Protein AF-A0A952PPH9-F1 (afdb_monomer_lite)

Radius of gyration: 23.95 Å; chains: 1; bounding box: 47×48×82 Å

Sequence (296 aa):
MPNQGDGVQEKGKTIAAAFEKGVADPNHDMRPAIQALQDAARGNPQEYKQTLAVANQLLDNSANPNVKKFFGNMDLIEGTDSKGLRLQRRDGAQFVISDNGKATQVGTGASMDATRKDAQGNRIEKGTTADGLTKERITSADGSASVEKYTDKQGQHWEIEKHKQADGTLRPTKVTLPDGSTMKFEWNRESGTSGTLYPTRMTELNAGGRVVRDYQMQPLKSVEGRYDTSAWERKAGSEPADKEFRGTLNVDSNGNTNFTFRNPLLIEKINADGNTSKNGVDKNLKRIEEHHRRTR

Secondary structure (DSSP, 8-state):
---HHHHHHHHHHHHHHHHHHHHH-TT---HHHHHHHHHHHTS-HHHHHHHHHHHHHHHHT-SSHHHHHHHTTEEEE--SS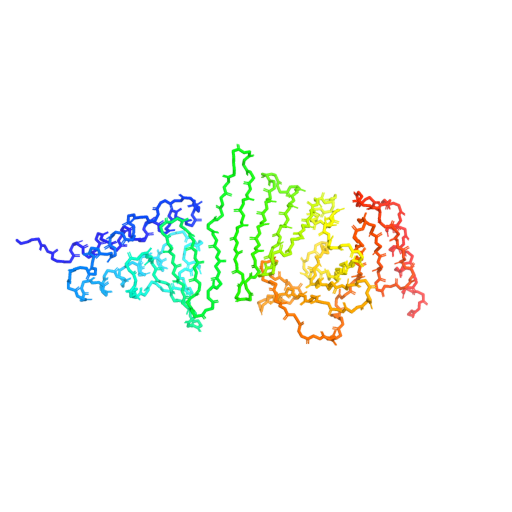TTEEEEEETTS-EEEEETTS-EEETTT--EEPPPEE-TT--EEEEEE-TT--EEEEEE-TTSSEEEEEEE-TT--EEEEEEEE-TTS-EEEEEEE--TT-EEEEEEEEPTTSSS-EEEEEEEEE-TTS-EEEEEEEEE-TTSTT-EEEEEEEE--S-PPPPTTEEEEEEEETT--EEEEESSTT-EE---TT----HHHHHHHHHHHHHHHHH--

pLDDT: mean 70.35, std 15.69, range [32.28, 91.75]

Structure (mmCIF, N/CA/C/O backbone):
data_AF-A0A952PPH9-F1
#
_entry.id   AF-A0A952PPH9-F1
#
loop_
_atom_site.group_PDB
_atom_site.id
_atom_site.type_symbol
_atom_site.label_atom_id
_atom_site.label_alt_id
_atom_site.label_comp_id
_atom_site.label_asym_id
_atom_site.label_entity_id
_atom_site.label_seq_id
_atom_site.pdbx_PDB_ins_code
_atom_site.Cartn_x
_atom_site.Cartn_y
_atom_site.Cartn_z
_atom_site.occupancy
_atom_site.B_iso_or_equiv
_atom_site.auth_seq_id
_atom_site.auth_comp_id
_atom_site.auth_asym_id
_atom_site.auth_atom_id
_atom_site.pdbx_PDB_model_num
ATOM 1 N N . MET A 1 1 ? -18.567 2.608 45.582 1.00 36.75 1 MET A N 1
ATOM 2 C CA . MET A 1 1 ? -18.774 1.892 44.305 1.00 36.75 1 MET A CA 1
ATOM 3 C C . MET A 1 1 ? -17.875 2.563 43.280 1.00 36.75 1 MET A C 1
ATOM 5 O O . MET A 1 1 ? -17.881 3.788 43.278 1.00 36.75 1 MET A O 1
ATOM 9 N N . PRO A 1 2 ? -17.060 1.845 42.493 1.00 40.81 2 PRO A N 1
ATOM 10 C CA . PRO A 1 2 ? -16.316 2.478 41.406 1.00 40.81 2 PRO A CA 1
ATOM 11 C C . PRO A 1 2 ? -17.329 3.047 40.405 1.00 40.81 2 PRO A C 1
ATOM 13 O O . PRO A 1 2 ? -18.259 2.339 40.014 1.00 40.81 2 PRO A O 1
ATOM 16 N N . ASN A 1 3 ? -17.200 4.324 40.046 1.00 52.56 3 ASN A N 1
ATOM 17 C CA . ASN A 1 3 ? -18.077 4.970 39.075 1.00 52.56 3 ASN A CA 1
ATOM 18 C C . ASN A 1 3 ? -17.893 4.291 37.712 1.00 52.56 3 ASN A C 1
ATOM 20 O O . ASN A 1 3 ? -16.813 4.350 37.131 1.00 52.56 3 ASN A O 1
ATOM 24 N N . GLN A 1 4 ? -18.951 3.677 37.176 1.00 51.88 4 GLN A N 1
ATOM 25 C CA . GLN A 1 4 ? -18.937 3.031 35.853 1.00 51.88 4 GLN A CA 1
ATOM 26 C C . GLN A 1 4 ? -18.481 3.978 34.720 1.00 51.88 4 GLN A C 1
ATOM 28 O O . GLN A 1 4 ? -17.965 3.518 33.706 1.00 51.88 4 GLN A O 1
ATOM 33 N N . GLY A 1 5 ? -18.598 5.300 34.908 1.00 61.25 5 GLY A N 1
ATOM 34 C CA . GLY A 1 5 ? -18.103 6.308 33.966 1.00 61.25 5 GLY A CA 1
ATOM 35 C C . GLY A 1 5 ? -16.575 6.421 33.873 1.00 61.25 5 GLY A C 1
ATOM 36 O O . GLY A 1 5 ? -16.068 6.730 32.795 1.00 61.25 5 GLY A O 1
ATOM 37 N N . ASP A 1 6 ? -15.835 6.122 34.946 1.00 72.56 6 ASP A N 1
ATOM 38 C CA . ASP A 1 6 ? -14.370 6.262 34.958 1.00 72.56 6 ASP A CA 1
ATOM 39 C C . ASP A 1 6 ? -13.711 5.161 34.111 1.00 72.56 6 ASP A C 1
ATOM 41 O O . ASP A 1 6 ? -12.834 5.437 33.293 1.00 72.56 6 ASP A O 1
ATOM 45 N N . GLY A 1 7 ? -14.218 3.925 34.203 1.00 81.44 7 GLY A N 1
ATOM 46 C CA . GLY A 1 7 ? -13.702 2.789 33.431 1.00 81.44 7 GLY A CA 1
ATOM 47 C C . GLY A 1 7 ? -13.930 2.912 31.919 1.00 81.44 7 GLY A C 1
ATOM 48 O O . GLY A 1 7 ? -13.076 2.510 31.131 1.00 81.44 7 GLY A O 1
ATOM 49 N N . VAL A 1 8 ? -15.052 3.503 31.495 1.00 85.88 8 VAL A N 1
ATOM 50 C CA . VAL A 1 8 ? -15.333 3.785 30.074 1.00 85.88 8 VAL A CA 1
ATOM 51 C C . VAL A 1 8 ? -14.375 4.847 29.530 1.00 85.88 8 VAL A C 1
ATOM 53 O O . VAL A 1 8 ? -13.820 4.683 28.440 1.00 85.88 8 VAL A O 1
ATOM 56 N N . GLN A 1 9 ? -14.145 5.925 30.288 1.00 87.62 9 GLN A N 1
ATOM 57 C CA . GLN A 1 9 ? -13.225 6.984 29.875 1.00 87.62 9 GLN A CA 1
ATOM 58 C C . GLN A 1 9 ? -11.776 6.502 29.798 1.00 87.62 9 GLN A C 1
ATOM 60 O O . GLN A 1 9 ? -11.075 6.856 28.849 1.00 87.62 9 GLN A O 1
ATOM 65 N N . GLU A 1 10 ? -11.317 5.703 30.763 1.00 89.81 10 GLU A N 1
ATOM 66 C CA . GLU A 1 10 ? -9.966 5.133 30.740 1.00 89.81 10 GLU A CA 1
ATOM 67 C C . GLU A 1 10 ? -9.759 4.222 29.529 1.00 89.81 10 GLU A C 1
ATOM 69 O O . GLU A 1 10 ? -8.811 4.435 28.770 1.00 89.81 10 GLU A O 1
ATOM 74 N N . LYS A 1 11 ? -10.681 3.282 29.272 1.00 87.75 11 LYS A N 1
ATOM 75 C CA . LYS A 1 11 ? -10.611 2.403 28.091 1.00 87.75 11 LYS A CA 1
ATOM 76 C C . LYS A 1 11 ? -10.620 3.213 26.788 1.00 87.75 11 LYS A C 1
ATOM 78 O O . LYS A 1 11 ? -9.801 2.955 25.907 1.00 87.75 11 LYS A O 1
ATOM 83 N N . GLY A 1 12 ? -11.480 4.232 26.688 1.00 87.25 12 GLY A N 1
ATOM 84 C CA . GLY A 1 12 ? -11.539 5.143 25.538 1.00 87.25 12 GLY A CA 1
ATOM 85 C C . GLY A 1 12 ? -10.217 5.882 25.291 1.00 87.25 12 GLY A C 1
ATOM 86 O O . GLY A 1 12 ? -9.731 5.926 24.159 1.00 87.25 12 GLY A O 1
ATOM 87 N N . LYS A 1 13 ? -9.584 6.394 26.356 1.00 90.62 13 LYS A N 1
ATOM 88 C CA . LYS A 1 13 ? -8.260 7.039 26.294 1.00 90.62 13 LYS A CA 1
ATOM 89 C C . LYS A 1 13 ? -7.163 6.068 25.867 1.00 90.62 13 LYS A C 1
ATOM 91 O O . LYS A 1 13 ? -6.326 6.444 25.051 1.00 90.62 13 LYS A O 1
ATOM 96 N N . THR A 1 14 ? -7.162 4.833 26.373 1.00 90.69 14 THR A N 1
ATOM 97 C CA . THR A 1 14 ? -6.183 3.804 25.982 1.00 90.69 14 THR A CA 1
ATOM 98 C C . THR A 1 14 ? -6.247 3.509 24.485 1.00 90.69 14 THR A C 1
ATOM 100 O O . THR A 1 14 ? -5.205 3.444 23.833 1.00 90.69 14 THR A O 1
ATOM 103 N N . ILE A 1 15 ? -7.455 3.378 23.930 1.00 87.50 15 ILE A N 1
ATOM 104 C CA . ILE A 1 15 ? -7.658 3.133 22.496 1.00 87.50 15 ILE A CA 1
ATOM 105 C C . ILE A 1 15 ? -7.156 4.325 21.677 1.00 87.50 15 ILE A C 1
ATOM 107 O O . ILE A 1 15 ? -6.348 4.143 20.766 1.00 87.50 15 ILE A O 1
ATOM 111 N N . ALA A 1 16 ? -7.585 5.544 22.023 1.00 87.38 16 ALA A N 1
ATOM 112 C CA . ALA A 1 16 ? -7.193 6.748 21.296 1.00 87.38 16 ALA A CA 1
ATOM 113 C C . ALA A 1 16 ? -5.669 6.964 21.320 1.00 87.38 16 ALA A C 1
ATOM 115 O O . ALA A 1 16 ? -5.054 7.172 20.276 1.00 87.38 16 ALA A O 1
ATOM 116 N N . ALA A 1 17 ? -5.039 6.816 22.489 1.00 86.75 17 ALA A N 1
ATOM 117 C CA . ALA A 1 17 ? -3.596 6.973 22.646 1.00 86.75 17 ALA A CA 1
ATOM 118 C C . ALA A 1 17 ? -2.791 5.942 21.835 1.00 86.75 17 ALA A C 1
ATOM 120 O O . ALA A 1 17 ? -1.724 6.270 21.313 1.00 86.75 17 ALA A O 1
ATOM 121 N N . ALA A 1 18 ? -3.282 4.704 21.713 1.00 86.00 18 ALA A N 1
ATOM 122 C CA . ALA A 1 18 ? -2.634 3.690 20.884 1.00 86.00 18 ALA A CA 1
ATOM 123 C C . ALA A 1 18 ? -2.669 4.074 19.399 1.00 86.00 18 ALA A C 1
ATOM 125 O O . ALA A 1 18 ? -1.656 3.957 18.718 1.00 86.00 18 ALA A O 1
ATOM 126 N N . PHE A 1 19 ? -3.790 4.603 18.904 1.00 81.38 19 PHE A N 1
ATOM 127 C CA . PHE A 1 19 ? -3.878 5.103 17.530 1.00 81.38 19 PHE A CA 1
ATOM 128 C C . PHE A 1 19 ? -3.020 6.343 17.289 1.00 81.38 19 PHE A C 1
ATOM 130 O O . PHE A 1 19 ? -2.364 6.431 16.254 1.00 81.38 19 PHE A O 1
ATOM 137 N N . GLU A 1 20 ? -2.968 7.281 18.237 1.00 84.19 20 GLU A N 1
ATOM 138 C CA . GLU A 1 20 ? -2.086 8.447 18.125 1.00 84.19 20 GLU A CA 1
ATOM 139 C C . GLU A 1 20 ? -0.617 8.041 17.995 1.00 84.19 20 GLU A C 1
ATOM 141 O O . GLU A 1 20 ? 0.112 8.589 17.162 1.00 84.19 20 GLU A O 1
ATOM 146 N N . LYS A 1 21 ? -0.201 7.038 18.773 1.00 83.38 21 LYS A N 1
ATOM 147 C CA . LYS A 1 21 ? 1.135 6.449 18.675 1.00 83.38 21 LYS A CA 1
ATOM 148 C C . LYS A 1 21 ? 1.309 5.632 17.401 1.00 83.38 21 LYS A C 1
ATOM 150 O O . LYS A 1 21 ? 2.344 5.772 16.770 1.00 83.38 21 LYS A O 1
ATOM 155 N N . GLY A 1 22 ? 0.308 4.861 16.981 1.00 75.19 22 GLY A N 1
ATOM 156 C CA . GLY A 1 22 ? 0.337 4.052 15.758 1.00 75.19 22 GLY A CA 1
ATOM 157 C C . GLY A 1 22 ? 0.456 4.875 14.474 1.00 75.19 22 GLY A C 1
ATOM 158 O O . GLY A 1 22 ? 1.129 4.467 13.532 1.00 75.19 22 GLY A O 1
ATOM 159 N N . VAL A 1 23 ? -0.138 6.072 14.439 1.00 70.69 23 VAL A N 1
ATOM 160 C CA . VAL A 1 23 ? 0.036 7.014 13.320 1.00 70.69 23 VAL A CA 1
ATOM 161 C C . VAL A 1 23 ? 1.461 7.580 13.275 1.00 70.69 23 VAL A C 1
ATOM 163 O O . VAL A 1 23 ? 1.971 7.861 12.191 1.00 70.69 23 VAL A O 1
ATOM 166 N N . ALA A 1 24 ? 2.109 7.760 14.429 1.00 67.25 24 ALA A N 1
ATOM 167 C CA . ALA A 1 24 ? 3.488 8.246 14.511 1.00 67.25 24 ALA A CA 1
ATOM 168 C C . ALA A 1 24 ? 4.531 7.130 14.295 1.00 67.25 24 ALA A C 1
ATOM 170 O O . ALA A 1 24 ? 5.564 7.362 13.667 1.00 67.25 24 ALA A O 1
ATOM 171 N N . ASP A 1 25 ? 4.250 5.931 14.797 1.00 68.56 25 ASP A N 1
ATOM 172 C CA . ASP A 1 25 ? 5.062 4.725 14.692 1.00 68.56 25 ASP A CA 1
ATOM 173 C C . ASP A 1 25 ? 4.177 3.546 14.261 1.00 68.56 25 ASP A C 1
ATOM 175 O O . ASP A 1 25 ? 3.474 2.963 15.089 1.00 68.56 25 ASP A O 1
ATOM 179 N N . PRO A 1 26 ? 4.231 3.143 12.982 1.00 63.16 26 PRO A N 1
ATOM 180 C CA . PRO A 1 26 ? 3.465 2.004 12.484 1.00 63.16 26 PRO A CA 1
ATOM 181 C C . PRO A 1 26 ? 3.790 0.665 13.169 1.00 63.16 26 PRO A C 1
ATOM 183 O O . PRO A 1 26 ? 3.025 -0.284 13.017 1.00 63.16 26 PRO A O 1
ATOM 186 N N . ASN A 1 27 ? 4.907 0.559 13.904 1.00 66.19 27 ASN A N 1
ATOM 187 C CA . ASN A 1 27 ? 5.242 -0.631 14.696 1.00 66.19 27 ASN A CA 1
ATOM 188 C C . ASN A 1 27 ? 4.686 -0.571 16.126 1.00 66.19 27 ASN A C 1
ATOM 190 O O . ASN A 1 27 ? 4.969 -1.471 16.921 1.00 66.19 27 ASN A O 1
ATOM 194 N N . HIS A 1 28 ? 3.933 0.477 16.477 1.00 78.44 28 HIS A N 1
ATOM 195 C CA . HIS A 1 28 ? 3.330 0.589 17.795 1.00 78.44 28 HIS A CA 1
ATOM 196 C C . HIS A 1 28 ? 2.403 -0.599 18.068 1.00 78.44 28 HIS A C 1
ATOM 198 O O . HIS A 1 28 ? 1.569 -0.973 17.245 1.00 78.44 28 HIS A O 1
ATOM 204 N N . ASP A 1 29 ? 2.552 -1.184 19.252 1.00 80.25 29 ASP A N 1
ATOM 205 C CA . ASP A 1 29 ? 1.769 -2.333 19.677 1.00 80.25 29 ASP A CA 1
ATOM 206 C C . ASP A 1 29 ? 0.302 -1.944 19.912 1.00 80.25 29 ASP A C 1
ATOM 208 O O . ASP A 1 29 ? -0.015 -1.210 20.848 1.00 80.25 29 ASP A O 1
ATOM 212 N N . MET A 1 30 ? -0.599 -2.474 19.081 1.00 81.56 30 MET A N 1
ATOM 213 C CA . MET A 1 30 ? -2.039 -2.219 19.177 1.00 81.56 30 MET A CA 1
ATOM 214 C C . MET A 1 30 ? -2.755 -3.166 20.153 1.00 81.56 30 MET A C 1
ATOM 216 O O . MET A 1 30 ? -3.944 -2.971 20.428 1.00 81.56 30 MET A O 1
ATOM 220 N N . ARG A 1 31 ? -2.066 -4.172 20.721 1.00 83.94 31 ARG A N 1
ATOM 221 C CA . ARG A 1 31 ? -2.663 -5.133 21.670 1.00 83.94 31 ARG A CA 1
ATOM 222 C C . ARG A 1 31 ? -3.363 -4.466 22.856 1.00 83.94 31 ARG A C 1
ATOM 224 O O . ARG A 1 31 ? -4.466 -4.909 23.167 1.00 83.94 31 ARG A O 1
ATOM 231 N N . PRO A 1 32 ? -2.827 -3.403 23.494 1.00 84.31 32 PRO A N 1
ATOM 232 C CA . PRO A 1 32 ? -3.522 -2.743 24.599 1.00 84.31 32 PRO A CA 1
ATOM 233 C C . PRO A 1 32 ? -4.875 -2.144 24.194 1.00 84.31 32 PRO A C 1
ATOM 235 O O . PRO A 1 32 ? -5.833 -2.238 24.956 1.00 84.31 32 PRO A O 1
ATOM 238 N N . ALA A 1 33 ? -4.986 -1.575 22.989 1.00 84.50 33 ALA A N 1
ATOM 239 C CA . ALA A 1 33 ? -6.249 -1.031 22.485 1.00 84.50 33 ALA A CA 1
ATOM 240 C C . ALA A 1 33 ? -7.262 -2.136 22.166 1.00 84.50 33 ALA A C 1
ATOM 242 O O . ALA A 1 33 ? -8.441 -2.013 22.501 1.00 84.50 33 ALA A O 1
ATOM 243 N N . ILE A 1 34 ? -6.796 -3.236 21.566 1.00 82.31 34 ILE A N 1
ATOM 244 C CA . ILE A 1 34 ? -7.625 -4.420 21.310 1.00 82.31 34 ILE A CA 1
ATOM 245 C C . ILE A 1 34 ? -8.118 -5.012 22.634 1.00 82.31 34 ILE A C 1
ATOM 247 O O . ILE A 1 34 ? -9.308 -5.288 22.766 1.00 82.31 34 ILE A O 1
ATOM 251 N N . GLN A 1 35 ? -7.242 -5.147 23.633 1.00 83.88 35 GLN A N 1
ATOM 252 C CA . GLN A 1 35 ? -7.601 -5.666 24.952 1.00 83.88 35 GLN A CA 1
ATOM 253 C C . GLN A 1 35 ? -8.610 -4.756 25.662 1.00 83.88 35 GLN A C 1
ATOM 255 O O . GLN A 1 35 ? -9.623 -5.250 26.145 1.00 83.88 35 GLN A O 1
ATOM 260 N N . ALA A 1 36 ? -8.404 -3.433 25.650 1.00 83.12 36 ALA A N 1
ATOM 261 C CA . ALA A 1 36 ? -9.347 -2.473 26.228 1.00 83.12 36 ALA A CA 1
ATOM 262 C C . ALA A 1 36 ? -10.749 -2.579 25.599 1.00 83.12 36 ALA A C 1
ATOM 264 O O . ALA A 1 36 ? -11.755 -2.515 26.310 1.00 83.12 36 ALA A O 1
ATOM 265 N N . LEU A 1 37 ? -10.829 -2.799 24.282 1.00 78.94 37 LEU A N 1
ATOM 266 C CA . LEU A 1 37 ? -12.103 -3.020 23.594 1.00 78.94 37 LEU A CA 1
ATOM 267 C C . LEU A 1 37 ? -12.722 -4.377 23.903 1.00 78.94 37 LEU A C 1
ATOM 269 O O . LEU A 1 37 ? -13.927 -4.443 24.134 1.00 78.94 37 LEU A O 1
ATOM 273 N N . GLN A 1 38 ? -11.929 -5.445 23.962 1.00 80.00 38 GLN A N 1
ATOM 274 C CA . GLN A 1 38 ? -12.415 -6.758 24.389 1.00 80.00 38 GLN A CA 1
ATOM 275 C C . GLN A 1 38 ? -12.949 -6.721 25.826 1.00 80.00 38 GLN A C 1
ATOM 277 O O . GLN A 1 38 ? -13.992 -7.304 26.110 1.00 80.00 38 GLN A O 1
ATOM 282 N N . ASP A 1 39 ? -12.273 -6.012 26.728 1.00 81.06 39 ASP A N 1
ATOM 283 C CA . ASP A 1 39 ? -12.689 -5.872 28.123 1.00 81.06 39 ASP A CA 1
ATOM 284 C C . ASP A 1 39 ? -13.929 -4.984 28.270 1.00 81.06 39 ASP A C 1
ATOM 286 O O . ASP A 1 39 ? -14.688 -5.138 29.224 1.00 81.06 39 ASP A O 1
ATOM 290 N N . ALA A 1 40 ? -14.170 -4.048 27.349 1.00 74.19 40 ALA A N 1
ATOM 291 C CA . ALA A 1 40 ? -15.452 -3.348 27.250 1.00 74.19 40 ALA A CA 1
ATOM 292 C C . ALA A 1 40 ? -16.557 -4.255 26.674 1.00 74.19 40 ALA A C 1
ATOM 294 O O . ALA A 1 40 ? -17.682 -4.229 27.164 1.00 74.19 40 ALA A O 1
ATOM 295 N N . ALA A 1 41 ? -16.236 -5.099 25.688 1.00 73.69 41 ALA A N 1
ATOM 296 C CA . ALA A 1 41 ? -17.184 -6.012 25.043 1.00 73.69 41 ALA A CA 1
ATOM 297 C C . ALA A 1 41 ? -17.625 -7.181 25.942 1.00 73.69 41 ALA A C 1
ATOM 299 O O . ALA A 1 41 ? -18.744 -7.668 25.810 1.00 73.69 41 ALA A O 1
ATOM 300 N N . ARG A 1 42 ? -16.760 -7.635 26.860 1.00 76.25 42 ARG A N 1
ATOM 301 C CA . ARG A 1 42 ? -17.088 -8.643 27.889 1.00 76.25 42 ARG A CA 1
ATOM 302 C C . ARG A 1 42 ? -17.998 -8.101 28.996 1.00 76.25 42 ARG A C 1
ATOM 304 O O . ARG A 1 42 ? -18.541 -8.891 29.764 1.00 76.25 42 ARG A O 1
ATOM 311 N N . GLY A 1 43 ? -18.103 -6.778 29.108 1.00 67.94 43 GLY A N 1
ATOM 312 C CA . GLY A 1 43 ? -18.983 -6.095 30.048 1.00 67.94 43 GLY A CA 1
ATOM 313 C C . GLY A 1 43 ? -20.403 -5.944 29.504 1.00 67.94 43 GLY A C 1
ATOM 314 O O . GLY A 1 43 ? -20.932 -6.801 28.798 1.00 67.94 43 GLY A O 1
ATOM 315 N N . ASN A 1 44 ? -21.041 -4.826 29.839 1.00 75.81 44 ASN A N 1
ATOM 316 C CA . ASN A 1 44 ? -22.350 -4.471 29.302 1.00 75.81 44 ASN A CA 1
ATOM 317 C C . ASN A 1 44 ? -22.201 -3.977 27.841 1.00 75.81 44 ASN A C 1
ATOM 319 O O . ASN A 1 44 ? -21.373 -3.097 27.598 1.00 75.81 44 ASN A O 1
ATOM 323 N N . PRO A 1 45 ? -23.023 -4.435 26.872 1.00 77.75 45 PRO A N 1
ATOM 324 C CA . PRO A 1 45 ? -23.042 -3.891 25.506 1.00 77.75 45 PRO A CA 1
ATOM 325 C C . PRO A 1 45 ? -23.129 -2.355 25.433 1.00 77.75 45 PRO A C 1
ATOM 327 O O . PRO A 1 45 ? -22.643 -1.735 24.487 1.00 77.75 45 PRO A O 1
ATOM 330 N N . GLN A 1 46 ? -23.724 -1.721 26.445 1.00 81.38 46 GLN A N 1
ATOM 331 C CA . GLN A 1 46 ? -23.790 -0.268 26.563 1.00 81.38 46 GLN A CA 1
ATOM 332 C C . GLN A 1 46 ? -22.436 0.373 26.917 1.00 81.38 46 GLN A C 1
ATOM 334 O O . GLN A 1 46 ? -22.116 1.428 26.372 1.00 81.38 46 GLN A O 1
ATOM 339 N N . GLU A 1 47 ? -21.609 -0.270 27.748 1.00 81.31 47 GLU A N 1
ATOM 340 C CA . GLU A 1 47 ? -20.239 0.188 28.041 1.00 81.31 47 GLU A CA 1
ATOM 341 C C . GLU A 1 47 ? -19.346 0.091 26.804 1.00 81.31 47 GLU A C 1
ATOM 343 O O . GLU A 1 47 ? -18.524 0.976 26.563 1.00 81.31 47 GLU A O 1
ATOM 348 N N . TYR A 1 48 ? -19.527 -0.950 25.989 1.00 82.31 48 TYR A N 1
ATOM 349 C CA . TYR A 1 48 ? -18.804 -1.108 24.729 1.00 82.31 48 TYR A CA 1
ATOM 350 C C . TYR A 1 48 ? -19.087 0.048 23.759 1.00 82.31 48 TYR A C 1
ATOM 352 O O . TYR A 1 48 ? -18.157 0.715 23.299 1.00 82.31 48 TYR A O 1
ATOM 360 N N . LYS A 1 49 ? -20.370 0.371 23.544 1.00 84.81 49 LYS A N 1
ATOM 361 C CA . LYS A 1 49 ? -20.800 1.521 22.728 1.00 84.81 49 LYS A CA 1
ATOM 362 C C . LYS A 1 49 ? -20.267 2.849 23.251 1.00 84.81 49 LYS A C 1
ATOM 364 O O . LYS A 1 49 ? -19.796 3.673 22.472 1.00 84.81 49 LYS A O 1
ATOM 369 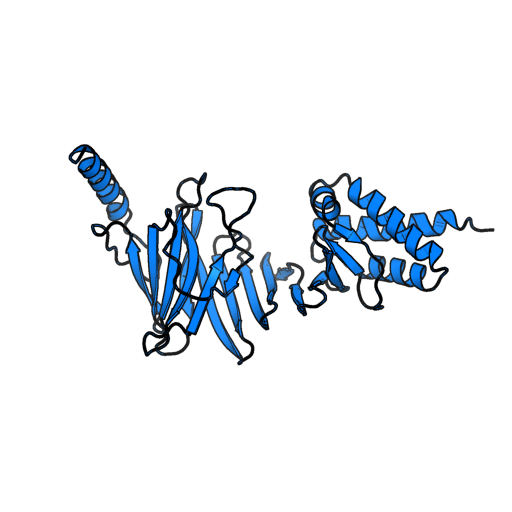N N . GLN A 1 50 ? -20.324 3.060 24.565 1.00 87.31 50 GLN A N 1
ATOM 370 C CA . GLN A 1 50 ? -19.825 4.292 25.175 1.00 87.31 50 GLN A CA 1
ATOM 371 C C . GLN A 1 50 ? -18.300 4.404 25.068 1.00 87.31 50 GLN A C 1
ATOM 373 O O . GLN A 1 50 ? -17.791 5.485 24.791 1.00 87.31 50 GLN A O 1
ATOM 378 N N . THR A 1 51 ? -17.571 3.296 25.219 1.00 88.19 51 THR A N 1
ATOM 379 C CA . THR A 1 51 ? -16.107 3.268 25.080 1.00 88.19 51 THR A CA 1
ATOM 380 C C . THR A 1 51 ? -15.688 3.637 23.655 1.00 88.19 51 THR A C 1
ATOM 382 O O . THR A 1 51 ? -14.784 4.453 23.478 1.00 88.19 51 THR A O 1
ATOM 385 N N . LEU A 1 52 ? -16.376 3.096 22.641 1.00 88.19 52 LEU A N 1
ATOM 386 C CA . LEU A 1 52 ? -16.165 3.458 21.234 1.00 88.19 52 LEU A CA 1
ATOM 387 C C . LEU A 1 52 ? -16.483 4.933 20.966 1.00 88.19 52 LEU A C 1
ATOM 389 O O . LEU A 1 52 ? -15.687 5.620 20.332 1.00 88.19 52 LEU A O 1
ATOM 393 N N . ALA A 1 53 ? -17.606 5.437 21.487 1.00 88.75 53 ALA A N 1
ATOM 394 C CA . ALA A 1 53 ? -17.986 6.839 21.329 1.00 88.75 53 ALA A CA 1
ATOM 395 C C . ALA A 1 53 ? -16.941 7.791 21.937 1.00 88.75 53 ALA A C 1
ATOM 397 O O . ALA A 1 53 ? -16.553 8.765 21.295 1.00 88.75 53 ALA A O 1
ATOM 398 N N . VAL A 1 54 ? -16.436 7.483 23.137 1.00 91.31 54 VAL A N 1
ATOM 399 C CA . VAL A 1 54 ? -15.364 8.261 23.775 1.00 91.31 54 VAL A CA 1
ATOM 400 C C . VAL A 1 54 ? -14.070 8.180 22.965 1.00 91.31 54 VAL A C 1
ATOM 402 O O . VAL A 1 54 ? -13.432 9.207 22.746 1.00 91.31 54 VAL A O 1
ATOM 405 N N . ALA A 1 55 ? -13.679 6.992 22.491 1.00 90.19 55 ALA A N 1
ATOM 406 C CA . ALA A 1 55 ? -12.476 6.831 21.676 1.00 90.19 55 ALA A CA 1
ATOM 407 C C . ALA A 1 55 ? -12.556 7.647 20.374 1.00 90.19 55 ALA A C 1
ATOM 409 O O . ALA A 1 55 ? -11.627 8.397 20.078 1.00 90.19 55 ALA A O 1
ATOM 410 N N . ASN A 1 56 ? -13.676 7.571 19.645 1.00 90.50 56 ASN A N 1
ATOM 411 C CA . ASN A 1 56 ? -13.896 8.364 18.430 1.00 90.50 56 ASN A CA 1
ATOM 412 C C . ASN A 1 56 ? -13.875 9.866 18.729 1.00 90.50 56 ASN A C 1
ATOM 414 O O . ASN A 1 56 ? -13.160 10.605 18.061 1.00 90.50 56 ASN A O 1
ATOM 418 N N . GLN A 1 57 ? -14.546 10.318 19.796 1.00 91.19 57 GLN A N 1
ATOM 419 C CA . GLN A 1 57 ? -14.525 11.729 20.188 1.00 91.19 57 GLN A CA 1
ATOM 420 C C . GLN A 1 57 ? -13.104 12.233 20.487 1.00 91.19 57 GLN A C 1
ATOM 422 O O . GLN A 1 57 ? -12.766 13.366 20.137 1.00 91.19 57 GLN A O 1
ATOM 427 N N . LEU A 1 58 ? -12.269 11.424 21.143 1.00 91.75 58 LEU A N 1
ATOM 428 C CA . LEU A 1 58 ? -10.875 11.777 21.420 1.00 91.75 58 LEU A CA 1
ATOM 429 C C . LEU A 1 58 ? -10.035 11.820 20.137 1.00 91.75 58 LEU A C 1
ATOM 431 O O . LEU A 1 58 ? -9.230 12.733 19.976 1.00 91.75 58 LEU A O 1
ATOM 435 N N . LEU A 1 59 ? -10.244 10.878 19.216 1.00 88.75 59 LEU A N 1
ATOM 436 C CA . LEU A 1 59 ? -9.521 10.808 17.944 1.00 88.75 59 LEU A CA 1
ATOM 437 C C . LEU A 1 59 ? -9.897 11.950 16.989 1.00 88.75 59 LEU A C 1
ATOM 439 O O . LEU A 1 59 ? -9.009 12.564 16.392 1.00 88.75 59 LEU A O 1
ATOM 443 N N . ASP A 1 60 ? -11.178 12.312 16.920 1.00 86.94 60 ASP A N 1
ATOM 444 C CA . ASP A 1 60 ? -11.678 13.465 16.158 1.00 86.94 60 ASP A CA 1
ATOM 445 C C . ASP A 1 60 ? -11.112 14.797 16.663 1.00 86.94 60 ASP A C 1
ATOM 447 O O . ASP A 1 60 ? -10.892 15.744 15.898 1.00 86.94 60 ASP A O 1
ATOM 451 N N . ASN A 1 61 ? -10.850 14.866 17.968 1.00 87.75 61 ASN A N 1
ATOM 452 C CA . ASN A 1 61 ? -10.290 16.035 18.635 1.00 87.75 61 ASN A CA 1
ATOM 453 C C . ASN A 1 61 ? -8.792 15.892 18.935 1.00 87.75 61 ASN A C 1
ATOM 455 O O . ASN A 1 61 ? -8.256 16.677 19.719 1.00 87.75 61 ASN A O 1
ATOM 459 N N . SER A 1 62 ? -8.106 14.935 18.300 1.00 86.00 62 SER A N 1
ATOM 460 C CA . SER A 1 62 ? -6.675 14.725 18.509 1.00 86.00 62 SER A CA 1
ATOM 461 C C . SER A 1 62 ? -5.880 15.984 18.158 1.00 86.00 62 SER A C 1
ATOM 463 O O . SER A 1 62 ? -6.126 16.652 17.147 1.00 86.00 62 SER A O 1
ATOM 465 N N . ALA A 1 63 ? -4.875 16.283 18.983 1.00 84.50 63 ALA A N 1
ATOM 466 C CA . ALA A 1 63 ? -3.909 17.340 18.704 1.00 84.50 63 ALA A CA 1
ATOM 467 C C . ALA A 1 63 ? -2.991 16.985 17.518 1.00 84.50 63 ALA A C 1
ATOM 469 O O . ALA A 1 63 ? -2.374 17.873 16.928 1.00 84.50 63 ALA A O 1
ATOM 470 N N . ASN A 1 64 ? -2.899 15.701 17.150 1.00 80.12 64 ASN A N 1
ATOM 471 C CA . ASN A 1 64 ? -2.118 15.257 16.005 1.00 80.12 64 ASN A CA 1
ATOM 472 C C . ASN A 1 64 ? -2.932 15.447 14.706 1.00 80.12 64 ASN A C 1
ATOM 474 O O . ASN A 1 64 ? -3.932 14.753 14.494 1.00 80.12 64 ASN A O 1
ATOM 478 N N . PRO A 1 65 ? -2.500 16.331 13.785 1.00 77.38 65 PRO A N 1
ATOM 479 C CA . PRO A 1 65 ? -3.253 16.627 12.568 1.00 77.38 65 PRO A CA 1
ATOM 480 C C . PRO A 1 65 ? -3.393 15.415 11.638 1.00 77.38 65 PRO A C 1
ATOM 482 O O . PRO A 1 65 ? -4.379 15.327 10.908 1.00 77.38 65 PRO A O 1
ATOM 485 N N . ASN A 1 66 ? -2.453 14.462 11.671 1.00 74.25 66 ASN A N 1
ATOM 486 C CA . ASN A 1 66 ? -2.537 13.241 10.867 1.00 74.25 66 ASN A CA 1
ATOM 487 C C . ASN A 1 66 ? -3.605 12.286 11.411 1.00 74.25 66 ASN A C 1
ATOM 489 O O . ASN A 1 66 ? -4.376 11.735 10.628 1.00 74.25 66 ASN A O 1
ATOM 493 N N . VAL A 1 67 ? -3.691 12.146 12.738 1.00 78.62 67 VAL A N 1
ATOM 494 C CA . VAL A 1 67 ? -4.726 11.344 13.415 1.00 78.62 67 VAL A CA 1
ATOM 495 C C . VAL A 1 67 ? -6.095 11.953 13.147 1.00 78.62 67 VAL A C 1
ATOM 497 O O . VAL A 1 67 ? -6.975 11.273 12.627 1.00 78.62 67 VAL A O 1
ATOM 500 N N . LYS A 1 68 ? -6.240 13.261 13.383 1.00 79.12 68 LYS A N 1
ATOM 501 C CA . LYS A 1 68 ? -7.485 13.993 13.132 1.00 79.12 68 LYS A CA 1
ATOM 502 C C . LYS A 1 68 ? -7.937 13.904 11.672 1.00 79.12 68 LYS A C 1
ATOM 504 O O . LYS A 1 68 ? -9.116 13.714 11.394 1.00 79.12 68 LYS A O 1
ATOM 509 N N . LYS A 1 69 ? -7.011 14.016 10.714 1.00 78.38 69 LYS A N 1
ATOM 510 C CA . LYS A 1 69 ? -7.318 13.870 9.281 1.00 78.38 69 LYS A CA 1
ATOM 511 C C . LYS A 1 69 ? -7.779 12.452 8.926 1.00 78.38 69 LYS A C 1
ATOM 513 O O . LYS A 1 69 ? -8.645 12.296 8.065 1.00 78.38 69 LYS A O 1
ATOM 518 N N . PHE A 1 70 ? -7.177 11.441 9.547 1.00 78.12 70 PHE A N 1
ATOM 519 C CA . PHE A 1 70 ? -7.495 10.036 9.314 1.00 78.12 70 PHE A CA 1
ATOM 520 C C . PHE A 1 70 ? -8.861 9.662 9.905 1.00 78.12 70 PHE A C 1
ATOM 522 O O . PHE A 1 70 ? -9.742 9.231 9.161 1.00 78.12 70 PHE A O 1
ATOM 529 N N . PHE A 1 71 ? -9.069 9.916 11.199 1.00 80.38 71 PHE A N 1
ATOM 530 C CA . PHE A 1 71 ? -10.322 9.612 11.901 1.00 80.38 71 PHE A CA 1
ATOM 531 C C . PHE A 1 71 ? -11.471 10.556 11.540 1.00 80.38 71 PHE A C 1
ATOM 533 O O . PHE A 1 71 ? -12.614 10.132 11.504 1.00 80.38 71 PHE A O 1
ATOM 540 N N . GLY A 1 72 ? -11.188 11.757 11.026 1.00 77.62 72 GLY A N 1
ATOM 541 C CA . GLY A 1 72 ? -12.231 12.597 10.435 1.00 77.62 72 GLY A CA 1
ATOM 542 C C . GLY A 1 72 ? -12.991 11.930 9.274 1.00 77.62 72 GLY A C 1
ATOM 543 O O . GLY A 1 72 ? -14.079 12.384 8.927 1.00 77.62 72 GLY A O 1
ATOM 544 N N . ASN A 1 73 ? -12.454 10.862 8.668 1.00 79.31 73 ASN A N 1
ATOM 545 C CA . ASN A 1 73 ? -13.124 10.075 7.628 1.00 79.31 73 ASN A CA 1
ATOM 546 C C . ASN A 1 73 ? -13.381 8.613 8.019 1.00 79.31 73 ASN A C 1
ATOM 548 O O . ASN A 1 73 ? -13.859 7.852 7.167 1.00 79.31 73 ASN A O 1
ATOM 552 N N . MET A 1 74 ? -13.056 8.215 9.250 1.00 82.81 74 MET A N 1
ATOM 553 C CA . MET A 1 74 ? -13.224 6.847 9.719 1.00 82.81 74 MET A CA 1
ATOM 554 C C . MET A 1 74 ? -13.600 6.777 11.192 1.00 82.81 74 MET A C 1
ATOM 556 O O . MET A 1 74 ? -12.927 7.367 12.025 1.00 82.81 74 MET A O 1
ATOM 560 N N . ASP A 1 75 ? -14.564 5.925 11.506 1.00 86.75 75 ASP A N 1
ATOM 561 C CA . ASP A 1 75 ? -15.015 5.679 12.869 1.00 86.75 75 ASP A CA 1
ATOM 562 C C . ASP A 1 75 ? -14.589 4.293 13.344 1.00 86.75 75 ASP A C 1
ATOM 564 O O . ASP A 1 75 ? -14.655 3.317 12.590 1.00 86.75 75 ASP A O 1
ATOM 568 N N . LEU A 1 76 ? -14.210 4.177 14.616 1.00 87.75 76 LEU A N 1
ATOM 569 C CA . LEU A 1 76 ? -14.197 2.888 15.302 1.00 87.75 76 LEU A CA 1
ATOM 570 C C . LEU A 1 76 ? -15.638 2.408 15.457 1.00 87.75 76 LEU A C 1
ATOM 572 O O . LEU A 1 76 ? -16.476 3.112 16.025 1.00 87.75 76 LEU A O 1
ATOM 576 N N . ILE A 1 77 ? -15.912 1.202 14.972 1.00 87.44 77 ILE A N 1
ATOM 577 C CA . ILE A 1 77 ? -17.225 0.562 15.059 1.00 87.44 77 ILE A CA 1
ATOM 578 C C . ILE A 1 77 ? -17.125 -0.767 15.800 1.00 87.44 77 ILE A C 1
ATOM 580 O O . ILE A 1 77 ? -16.040 -1.299 16.043 1.00 87.44 77 ILE A O 1
ATOM 584 N N . GLU A 1 78 ? -18.281 -1.320 16.146 1.00 82.75 78 GLU A N 1
ATOM 585 C CA . GLU A 1 78 ? -18.358 -2.614 16.808 1.00 82.75 78 GLU A CA 1
ATOM 586 C C . GLU A 1 78 ? -17.757 -3.734 15.943 1.00 82.75 78 GLU A C 1
ATOM 588 O O . GLU A 1 78 ? -18.083 -3.896 14.762 1.00 82.75 78 GLU A O 1
ATOM 593 N N . GLY A 1 79 ? -16.872 -4.522 16.554 1.00 72.69 79 GLY A N 1
ATOM 594 C CA . GLY A 1 79 ? -16.312 -5.738 15.973 1.00 72.69 79 GLY A CA 1
ATOM 595 C C . GLY A 1 79 ? -17.125 -6.969 16.354 1.00 72.69 79 GLY A C 1
ATOM 596 O O . GLY A 1 79 ? -17.515 -7.121 17.506 1.00 72.69 79 GLY A O 1
ATOM 597 N N . THR A 1 80 ? -17.349 -7.882 15.405 1.00 63.56 80 THR A N 1
ATOM 598 C CA . THR A 1 80 ? -17.922 -9.210 15.710 1.00 63.56 80 THR A CA 1
ATOM 599 C C . THR A 1 80 ? -16.841 -10.252 16.013 1.00 63.56 80 THR A C 1
ATOM 601 O O . THR A 1 80 ? -17.151 -11.359 16.442 1.00 63.56 80 THR A O 1
ATOM 604 N N . ASP A 1 81 ? -15.576 -9.931 15.744 1.00 60.19 81 ASP A N 1
ATOM 605 C CA . ASP A 1 81 ? -14.419 -10.804 15.864 1.00 60.19 81 ASP A CA 1
ATOM 606 C C . ASP A 1 81 ? -13.468 -10.318 16.962 1.00 60.19 81 ASP A C 1
ATOM 608 O O . ASP A 1 81 ? -13.010 -9.182 16.970 1.00 60.19 81 ASP A O 1
ATOM 612 N N . SER A 1 82 ? -13.121 -11.211 17.889 1.00 59.22 82 SER A N 1
ATOM 613 C CA . SER A 1 82 ? -12.273 -10.914 19.051 1.00 59.22 82 SER A CA 1
ATOM 614 C C . SER A 1 82 ? -10.803 -10.638 18.712 1.00 59.22 82 SER A C 1
ATOM 616 O O . SER A 1 82 ? -9.981 -10.579 19.616 1.00 59.22 82 SER A O 1
ATOM 618 N N . LYS A 1 83 ? -10.423 -10.501 17.439 1.00 65.38 83 LYS A N 1
ATOM 619 C CA . LYS A 1 83 ? -9.015 -10.494 17.003 1.00 65.38 83 LYS A CA 1
ATOM 620 C C . LYS A 1 83 ? -8.519 -9.155 16.455 1.00 65.38 83 LYS A C 1
ATOM 622 O O . LYS A 1 83 ? -7.333 -9.050 16.153 1.00 65.38 83 LYS A O 1
ATOM 627 N N . GLY A 1 84 ? -9.376 -8.143 16.341 1.00 76.31 84 GLY A N 1
ATOM 628 C CA . GLY A 1 84 ? -8.968 -6.854 15.791 1.00 76.31 84 GLY A CA 1
ATOM 629 C C . GLY A 1 84 ? -9.948 -5.717 16.047 1.00 76.31 84 GLY A C 1
ATOM 630 O O . GLY A 1 84 ? -11.080 -5.923 16.479 1.00 76.31 84 GLY A O 1
ATOM 631 N N . LEU A 1 85 ? -9.482 -4.499 15.781 1.00 83.50 85 LEU A N 1
ATOM 632 C CA . LEU A 1 85 ? -10.274 -3.272 15.830 1.00 83.50 85 LEU A CA 1
ATOM 633 C C . LEU A 1 85 ? -11.025 -3.110 14.513 1.00 83.50 85 LEU A C 1
ATOM 635 O O . LEU A 1 85 ? -10.404 -3.211 13.455 1.00 83.50 85 LEU A O 1
ATOM 639 N N . ARG A 1 86 ? -12.330 -2.824 14.555 1.00 88.50 86 ARG A N 1
ATOM 640 C CA . ARG A 1 86 ? -13.081 -2.494 13.342 1.00 88.50 86 ARG A CA 1
ATOM 641 C C . ARG A 1 86 ? -13.174 -0.999 13.121 1.00 88.50 86 ARG A C 1
ATOM 643 O O . ARG A 1 86 ? -13.510 -0.241 14.024 1.00 88.50 86 ARG A O 1
ATOM 650 N N . LEU A 1 87 ? -12.919 -0.610 11.884 1.00 88.19 87 LEU A N 1
ATOM 651 C CA . LEU A 1 87 ? -13.044 0.749 11.396 1.00 88.19 87 LEU A CA 1
ATOM 652 C C . LEU A 1 87 ? -14.052 0.782 10.262 1.00 88.19 87 LEU A C 1
ATOM 654 O O . LEU A 1 87 ? -14.042 -0.104 9.408 1.00 88.19 87 LEU A O 1
ATOM 658 N N . GLN A 1 88 ? -14.881 1.813 10.220 1.00 88.50 88 GLN A N 1
ATOM 659 C CA . GLN A 1 88 ? -15.746 2.107 9.092 1.00 88.50 88 GLN A CA 1
ATOM 660 C C . GLN A 1 88 ? -15.356 3.450 8.502 1.00 88.50 88 GLN A C 1
ATOM 662 O O . GLN A 1 88 ? -15.350 4.468 9.182 1.00 88.50 88 GLN A O 1
ATOM 667 N N . ARG A 1 89 ? -15.055 3.457 7.211 1.00 85.75 89 ARG A N 1
ATOM 668 C CA . ARG A 1 89 ? -14.875 4.682 6.442 1.00 85.75 89 ARG A CA 1
ATOM 669 C C . ARG A 1 89 ? -16.240 5.274 6.082 1.00 85.75 89 ARG A C 1
ATOM 671 O O . ARG A 1 89 ? -17.215 4.541 5.937 1.00 85.75 89 ARG A O 1
ATOM 678 N N . ARG A 1 90 ? -16.306 6.592 5.867 1.00 78.75 90 ARG A N 1
ATOM 679 C CA . ARG A 1 90 ? -17.545 7.318 5.499 1.00 78.75 90 ARG A CA 1
ATOM 680 C C . ARG A 1 90 ? -18.313 6.755 4.298 1.00 78.75 90 ARG A C 1
ATOM 682 O O . ARG A 1 90 ? -19.519 6.946 4.212 1.00 78.75 90 ARG A O 1
ATOM 689 N N . ASP A 1 91 ? -17.635 6.094 3.363 1.00 77.88 91 ASP A N 1
ATOM 690 C CA . ASP A 1 91 ? -18.265 5.451 2.200 1.00 77.88 91 ASP A CA 1
ATOM 691 C C . ASP A 1 91 ? -18.834 4.052 2.504 1.00 77.88 91 ASP A C 1
ATOM 693 O O . ASP A 1 91 ? -19.278 3.350 1.599 1.00 77.88 91 ASP A O 1
ATOM 697 N N . GLY A 1 92 ? -18.815 3.639 3.772 1.00 81.06 92 GLY A N 1
ATOM 698 C CA . GLY A 1 92 ? -19.329 2.363 4.252 1.00 81.06 92 GLY A CA 1
ATOM 699 C C . GLY A 1 92 ? -18.303 1.230 4.250 1.00 81.06 92 GLY A C 1
ATOM 700 O O . GLY A 1 92 ? -18.593 0.177 4.820 1.00 81.06 92 GLY A O 1
ATOM 701 N N . ALA A 1 93 ? -17.110 1.422 3.672 1.00 81.88 93 ALA A N 1
ATOM 702 C CA . ALA A 1 93 ? -16.071 0.395 3.663 1.00 81.88 93 ALA A CA 1
ATOM 703 C C . ALA A 1 93 ? -15.587 0.095 5.088 1.00 81.88 93 ALA A C 1
ATOM 705 O O . ALA A 1 93 ? -15.227 1.005 5.833 1.00 81.88 93 ALA A O 1
ATOM 706 N N . GLN A 1 94 ? -15.554 -1.186 5.456 1.00 89.19 94 GLN A N 1
ATOM 707 C CA . GLN A 1 94 ? -15.120 -1.625 6.781 1.00 89.19 94 GLN A CA 1
ATOM 708 C C . GLN A 1 94 ? -13.750 -2.290 6.724 1.00 89.19 94 GLN A C 1
ATOM 710 O O . GLN A 1 94 ? -13.445 -3.006 5.771 1.00 89.19 94 GLN A O 1
ATOM 715 N N . PHE A 1 95 ? -12.948 -2.091 7.763 1.00 86.81 95 PHE A N 1
ATOM 716 C CA . PHE A 1 95 ? -11.598 -2.625 7.892 1.00 86.81 95 PHE A CA 1
ATOM 717 C C . PHE A 1 95 ? -11.407 -3.245 9.273 1.00 86.81 95 PHE A C 1
ATOM 719 O O . PHE A 1 95 ? -11.873 -2.695 10.265 1.00 86.81 95 PHE A O 1
ATOM 726 N N . VAL A 1 96 ? -10.701 -4.369 9.337 1.00 87.38 96 VAL A N 1
ATOM 727 C CA . VAL A 1 96 ? -10.230 -4.997 10.574 1.00 87.38 96 VAL A CA 1
ATOM 728 C C . VAL A 1 96 ? -8.738 -4.716 10.705 1.00 87.38 96 VAL A C 1
ATOM 730 O O . VAL A 1 96 ? -7.975 -5.089 9.816 1.00 87.38 96 VAL A O 1
ATOM 733 N N . ILE A 1 97 ? -8.323 -4.077 11.796 1.00 84.38 97 ILE A N 1
ATOM 734 C CA . ILE A 1 97 ? -6.916 -3.904 12.167 1.00 84.38 97 ILE A CA 1
ATOM 735 C C . ILE A 1 97 ? -6.550 -4.966 13.198 1.00 84.38 97 ILE A C 1
ATOM 737 O O . ILE A 1 97 ? -7.084 -4.958 14.309 1.00 84.38 97 ILE A O 1
ATOM 741 N N . SER A 1 98 ? -5.637 -5.866 12.847 1.00 81.25 98 SER A N 1
ATOM 742 C CA . SER A 1 98 ? -5.075 -6.831 13.794 1.00 81.25 98 SER A CA 1
ATOM 743 C C . SER A 1 98 ? -4.002 -6.208 14.688 1.00 81.25 98 SER A C 1
ATOM 745 O O . SER A 1 98 ? -3.488 -5.117 14.442 1.00 81.25 98 SER A O 1
ATOM 747 N N . ASP A 1 99 ? -3.644 -6.938 15.738 1.00 76.75 99 ASP A N 1
ATOM 748 C CA . ASP A 1 99 ? -2.623 -6.582 16.728 1.00 76.75 99 ASP A CA 1
ATOM 749 C C . ASP A 1 99 ? -1.253 -6.214 16.141 1.00 76.75 99 ASP A C 1
ATOM 751 O O . ASP A 1 99 ? -0.568 -5.337 16.660 1.00 76.75 99 ASP A O 1
ATOM 755 N N . ASN A 1 100 ? -0.875 -6.845 15.033 1.00 71.75 100 ASN A N 1
ATOM 756 C CA . ASN A 1 100 ? 0.367 -6.593 14.305 1.00 71.75 100 ASN A CA 1
ATOM 757 C C . ASN A 1 100 ? 0.299 -5.411 13.312 1.00 71.75 100 ASN A C 1
ATOM 759 O O . ASN A 1 100 ? 1.205 -5.265 12.483 1.00 71.75 100 ASN A O 1
ATOM 763 N N . GLY A 1 101 ? -0.781 -4.623 13.350 1.00 71.25 101 GLY A N 1
ATOM 764 C CA . GLY A 1 101 ? -0.982 -3.434 12.522 1.00 71.25 101 GLY A CA 1
ATOM 765 C C . GLY A 1 101 ? -1.436 -3.709 11.084 1.00 71.25 101 GLY A C 1
ATOM 766 O O . GLY A 1 101 ? -1.473 -2.786 10.274 1.00 71.25 101 GLY A O 1
ATOM 767 N N . LYS A 1 102 ? -1.786 -4.954 10.733 1.00 82.25 102 LYS A N 1
ATOM 768 C CA . LYS A 1 102 ? -2.358 -5.274 9.419 1.00 82.25 102 LYS A CA 1
ATOM 769 C C . LYS A 1 102 ? -3.825 -4.849 9.346 1.00 82.25 102 LYS A C 1
ATOM 771 O O . LYS A 1 102 ? -4.643 -5.293 10.145 1.00 82.25 102 LYS A O 1
ATOM 776 N N . ALA A 1 103 ? -4.165 -4.044 8.345 1.00 83.88 103 ALA A N 1
ATOM 777 C CA . ALA A 1 103 ? -5.531 -3.657 8.019 1.00 83.88 103 ALA A CA 1
ATOM 778 C C . ALA A 1 103 ? -6.085 -4.558 6.906 1.00 83.88 103 ALA A C 1
ATOM 780 O O . ALA A 1 103 ? -5.453 -4.714 5.865 1.00 83.88 103 ALA A O 1
ATOM 781 N N . THR A 1 104 ? -7.268 -5.138 7.098 1.00 86.31 104 THR A N 1
ATOM 782 C CA . THR A 1 104 ? -7.950 -5.984 6.103 1.00 86.31 104 THR A CA 1
ATOM 783 C C . THR A 1 104 ? -9.364 -5.479 5.865 1.00 86.31 104 THR A C 1
ATOM 785 O O . THR A 1 104 ? -10.147 -5.372 6.803 1.00 86.31 104 THR A O 1
ATOM 788 N N . GLN A 1 105 ? -9.715 -5.175 4.620 1.00 86.69 105 GLN A N 1
ATOM 789 C CA . GLN A 1 105 ? -11.051 -4.733 4.248 1.00 86.69 105 GLN A CA 1
ATOM 790 C C . GLN A 1 105 ? -12.049 -5.902 4.297 1.00 86.69 105 GLN A C 1
ATOM 792 O O . GLN A 1 105 ? -11.841 -6.962 3.699 1.00 86.69 105 GLN A O 1
ATOM 797 N N . VAL A 1 106 ? -13.164 -5.694 4.994 1.00 84.62 106 VAL A N 1
ATOM 798 C CA . VAL A 1 106 ? -14.262 -6.658 5.113 1.00 84.62 106 VAL A CA 1
ATOM 799 C C . VAL A 1 106 ? -14.972 -6.800 3.763 1.00 84.62 106 VAL A C 1
ATOM 801 O O . VAL A 1 106 ? -15.223 -5.816 3.070 1.00 84.62 106 VAL A O 1
ATOM 804 N N . GLY A 1 107 ? -15.298 -8.035 3.379 1.00 82.56 107 GLY A N 1
ATOM 805 C CA . GLY A 1 107 ? -16.018 -8.354 2.140 1.00 82.56 107 GLY A CA 1
ATOM 806 C C . GLY A 1 107 ? -15.130 -8.526 0.904 1.00 82.56 107 GLY A C 1
ATOM 807 O O . GLY A 1 107 ? -15.451 -9.353 0.057 1.00 82.56 107 GLY A O 1
ATOM 808 N N . THR A 1 108 ? -13.996 -7.823 0.814 1.00 79.75 108 THR A N 1
ATOM 809 C CA . THR A 1 108 ? -13.050 -7.959 -0.315 1.00 79.75 108 THR A CA 1
ATOM 810 C C . THR A 1 108 ? -11.807 -8.773 0.034 1.00 79.75 108 THR A C 1
ATOM 812 O O . THR A 1 108 ? -11.177 -9.333 -0.860 1.00 79.75 108 THR A O 1
ATOM 815 N N . GLY A 1 109 ? -11.424 -8.831 1.315 1.00 79.81 109 GLY A N 1
ATOM 816 C CA . GLY A 1 109 ? -10.193 -9.488 1.761 1.00 79.81 109 GLY A CA 1
ATOM 817 C C . GLY A 1 109 ? -8.909 -8.754 1.354 1.00 79.81 109 GLY A C 1
ATOM 818 O O . GLY A 1 109 ? -7.818 -9.244 1.644 1.00 79.81 109 GLY A O 1
ATOM 819 N N . ALA A 1 110 ? -9.022 -7.582 0.713 1.00 80.00 110 ALA A N 1
ATOM 820 C CA . ALA A 1 110 ? -7.878 -6.729 0.422 1.00 80.00 110 ALA A CA 1
ATOM 821 C C . ALA A 1 110 ? -7.213 -6.317 1.741 1.00 80.00 110 ALA A C 1
ATOM 823 O O . ALA A 1 110 ? -7.901 -6.000 2.710 1.00 80.00 110 ALA A O 1
ATOM 824 N N . SER A 1 111 ? -5.887 -6.331 1.805 1.00 85.31 111 SER A N 1
ATOM 825 C CA . SER A 1 111 ? -5.161 -6.070 3.043 1.00 85.31 111 SER A CA 1
ATOM 826 C C . SER A 1 111 ? -3.881 -5.283 2.829 1.00 85.31 111 SER A C 1
ATOM 828 O O . SER A 1 111 ? -3.309 -5.277 1.741 1.00 85.31 111 SER A O 1
ATOM 830 N N . MET A 1 112 ? -3.431 -4.622 3.884 1.00 81.25 112 MET A N 1
ATOM 831 C CA . MET A 1 112 ? -2.170 -3.903 3.941 1.00 81.25 112 MET A CA 1
ATOM 832 C C . MET A 1 112 ? -1.551 -4.132 5.313 1.00 81.25 112 MET A C 1
ATOM 834 O O . MET A 1 112 ? -2.201 -3.924 6.336 1.00 81.25 112 MET A O 1
ATOM 838 N N . ASP A 1 113 ? -0.306 -4.581 5.332 1.00 81.31 113 ASP A N 1
ATOM 839 C CA . ASP A 1 113 ? 0.480 -4.702 6.549 1.00 81.31 113 ASP A CA 1
ATOM 840 C C . ASP A 1 113 ? 0.988 -3.312 6.960 1.00 81.31 113 ASP A C 1
ATOM 842 O O . ASP A 1 113 ? 1.249 -2.453 6.111 1.00 81.31 113 ASP A O 1
ATOM 846 N N . ALA A 1 114 ? 1.174 -3.093 8.263 1.00 70.56 114 ALA A N 1
ATOM 847 C CA . ALA A 1 114 ? 1.833 -1.886 8.750 1.00 70.56 114 ALA A CA 1
ATOM 848 C C . ALA A 1 114 ? 3.207 -1.709 8.085 1.00 70.56 114 ALA A C 1
ATOM 850 O O . ALA A 1 114 ? 3.959 -2.673 7.924 1.00 70.56 114 ALA A O 1
ATOM 851 N N . THR A 1 115 ? 3.545 -0.472 7.710 1.00 76.62 115 THR A N 1
ATOM 852 C CA . THR A 1 115 ? 4.857 -0.159 7.127 1.00 76.62 115 THR A CA 1
ATOM 853 C C . THR A 1 115 ? 5.957 -0.420 8.150 1.00 76.62 115 THR A C 1
ATOM 855 O O . THR A 1 115 ? 6.006 0.234 9.187 1.00 76.62 115 THR A O 1
ATOM 858 N N . ARG A 1 116 ? 6.877 -1.337 7.854 1.00 79.12 116 ARG A N 1
ATOM 859 C CA . ARG A 1 116 ? 7.983 -1.689 8.759 1.00 79.12 116 ARG A CA 1
ATOM 860 C C . ARG A 1 116 ? 9.285 -1.053 8.305 1.00 79.12 116 ARG A C 1
ATOM 862 O O . ARG A 1 116 ? 9.411 -0.661 7.148 1.00 79.12 116 ARG A O 1
ATOM 869 N N . LYS A 1 117 ? 10.261 -0.973 9.208 1.00 83.50 117 LYS A N 1
ATOM 870 C CA . LYS A 1 117 ? 11.656 -0.702 8.847 1.00 83.50 117 LYS A CA 1
ATOM 871 C C . LYS A 1 117 ? 12.496 -1.947 9.091 1.00 83.50 117 LYS A C 1
ATOM 873 O O . LYS A 1 117 ? 12.298 -2.613 10.105 1.00 83.50 117 LYS A O 1
ATOM 878 N N . ASP A 1 118 ? 13.394 -2.274 8.172 1.00 83.00 118 ASP A N 1
ATOM 879 C CA . ASP A 1 118 ? 14.396 -3.315 8.411 1.00 83.00 118 ASP A CA 1
ATOM 880 C C . ASP A 1 118 ? 15.582 -2.785 9.238 1.00 83.00 118 ASP A C 1
ATOM 882 O O . ASP A 1 118 ? 15.631 -1.613 9.619 1.00 83.00 118 ASP A O 1
ATOM 886 N N . ALA A 1 119 ? 16.557 -3.657 9.514 1.00 83.44 119 ALA A N 1
ATOM 887 C CA . ALA A 1 119 ? 17.763 -3.303 10.266 1.00 83.44 119 ALA A CA 1
ATOM 888 C C . ALA A 1 119 ? 18.632 -2.233 9.573 1.00 83.44 119 ALA A C 1
ATOM 890 O O . ALA A 1 119 ? 19.461 -1.605 10.226 1.00 83.44 119 ALA A O 1
ATOM 891 N N . GLN A 1 120 ? 18.446 -2.019 8.268 1.00 85.62 120 GLN A N 1
ATOM 892 C CA . GLN A 1 120 ? 19.147 -1.011 7.470 1.00 85.62 120 GLN A CA 1
ATOM 893 C C . GLN A 1 120 ? 18.352 0.305 7.378 1.00 85.62 120 GLN A C 1
ATOM 895 O O . GLN A 1 120 ? 18.822 1.275 6.788 1.00 85.62 120 GLN A O 1
ATOM 900 N N . GLY A 1 121 ? 17.157 0.363 7.975 1.00 84.88 121 GLY A N 1
ATOM 901 C CA . GLY A 1 121 ? 16.271 1.522 7.934 1.00 84.88 121 GLY A CA 1
ATOM 902 C C . GLY A 1 121 ? 15.418 1.616 6.667 1.00 84.88 121 GLY A C 1
ATOM 903 O O . GLY A 1 121 ? 14.706 2.612 6.503 1.00 84.88 121 GLY A O 1
ATOM 904 N N . ASN A 1 122 ? 15.445 0.607 5.793 1.00 86.00 122 ASN A N 1
ATOM 905 C CA . ASN A 1 122 ? 14.610 0.569 4.597 1.00 86.00 122 ASN A CA 1
ATOM 906 C C . ASN A 1 122 ? 13.153 0.356 4.993 1.00 86.00 122 ASN A C 1
ATOM 908 O O . ASN A 1 122 ? 12.847 -0.438 5.881 1.00 86.00 122 ASN A O 1
ATOM 912 N N . ARG A 1 123 ? 12.238 1.040 4.311 1.00 87.62 123 ARG A N 1
ATOM 913 C CA . ARG A 1 123 ? 10.797 0.900 4.526 1.00 87.62 123 ARG A CA 1
ATOM 914 C C . ARG A 1 123 ? 10.252 -0.289 3.747 1.00 87.62 123 ARG A C 1
ATOM 916 O O . ARG A 1 123 ? 10.449 -0.358 2.539 1.00 87.62 123 ARG A O 1
ATOM 923 N N . ILE A 1 124 ? 9.508 -1.158 4.420 1.00 84.50 124 ILE A N 1
ATOM 924 C CA . ILE A 1 124 ? 8.843 -2.329 3.849 1.00 84.50 124 ILE A CA 1
ATOM 925 C C . ILE A 1 124 ? 7.329 -2.127 3.944 1.00 84.50 124 ILE A C 1
ATOM 927 O O . ILE A 1 124 ? 6.773 -2.042 5.039 1.00 84.50 124 ILE A O 1
ATOM 931 N N . GLU A 1 125 ? 6.661 -2.078 2.797 1.00 85.56 125 GLU A N 1
ATOM 932 C CA . GLU A 1 125 ? 5.205 -1.999 2.656 1.00 85.56 125 GLU A CA 1
ATOM 933 C C . GLU A 1 125 ? 4.711 -3.301 2.021 1.00 85.56 125 GLU A C 1
ATOM 935 O O . GLU A 1 125 ? 5.161 -3.649 0.932 1.00 85.56 125 GLU A O 1
ATOM 940 N N . LYS A 1 126 ? 3.792 -4.026 2.667 1.00 86.00 126 LYS A N 1
ATOM 941 C CA . LYS A 1 126 ? 3.199 -5.251 2.107 1.00 86.00 126 LYS A CA 1
ATOM 942 C C . LYS A 1 126 ? 1.686 -5.141 2.052 1.00 86.00 126 LYS A C 1
ATOM 944 O O . LYS A 1 126 ? 1.079 -4.508 2.909 1.00 86.00 126 LYS A O 1
ATOM 949 N N . GLY A 1 127 ? 1.066 -5.764 1.062 1.00 84.62 127 GLY A N 1
ATOM 950 C CA . GLY A 1 127 ? -0.384 -5.814 0.949 1.00 84.62 127 GLY A CA 1
ATOM 951 C C . GLY A 1 127 ? -0.863 -6.852 -0.051 1.00 84.62 127 GLY A C 1
ATOM 952 O O . GLY A 1 127 ? -0.079 -7.426 -0.801 1.00 84.62 127 GLY A O 1
ATOM 953 N N . THR A 1 128 ? -2.169 -7.071 -0.058 1.00 83.19 128 THR A N 1
ATOM 954 C CA . THR A 1 128 ? -2.869 -7.955 -0.986 1.00 83.19 128 THR A CA 1
ATOM 955 C C . THR A 1 128 ? -4.084 -7.217 -1.520 1.00 83.19 128 THR A C 1
ATOM 957 O O . THR A 1 128 ? -4.875 -6.688 -0.744 1.00 83.19 128 THR A O 1
ATOM 960 N N . THR A 1 129 ? -4.260 -7.163 -2.831 1.00 77.00 129 THR A N 1
ATOM 961 C CA . THR A 1 129 ? -5.450 -6.568 -3.455 1.00 77.00 129 THR A CA 1
ATOM 962 C C . THR A 1 129 ? -6.660 -7.510 -3.356 1.00 77.00 129 THR A C 1
ATOM 964 O O . THR A 1 129 ? -6.528 -8.689 -3.025 1.00 77.00 129 THR A O 1
ATOM 967 N N . ALA A 1 130 ? -7.857 -7.023 -3.696 1.00 74.75 130 ALA A N 1
ATOM 968 C CA . ALA A 1 130 ? -9.081 -7.836 -3.697 1.00 74.75 130 ALA A CA 1
ATOM 969 C C . ALA A 1 130 ? -9.037 -9.020 -4.688 1.00 74.75 130 ALA A C 1
ATOM 971 O O . ALA A 1 130 ? -9.579 -10.094 -4.425 1.00 74.75 130 ALA A O 1
ATOM 972 N N . ASP A 1 131 ? -8.355 -8.867 -5.825 1.00 72.31 131 ASP A N 1
ATOM 973 C CA . ASP A 1 131 ? -8.126 -9.955 -6.777 1.00 72.31 131 ASP A CA 1
ATOM 974 C C . ASP A 1 131 ? -6.995 -10.907 -6.346 1.00 72.31 131 ASP A C 1
ATOM 976 O O . ASP A 1 131 ? -6.805 -11.943 -6.986 1.00 72.31 131 ASP A O 1
ATOM 980 N N . GLY A 1 132 ? -6.354 -10.655 -5.199 1.00 75.94 132 GLY A N 1
ATOM 981 C CA . GLY A 1 132 ? -5.362 -11.514 -4.550 1.00 75.94 132 GLY A CA 1
ATOM 982 C C . GLY A 1 132 ? -3.944 -11.384 -5.085 1.00 75.94 132 GLY A C 1
ATOM 983 O O . GLY A 1 132 ? -3.151 -12.305 -4.904 1.00 75.94 132 GLY A O 1
ATOM 984 N N . LEU A 1 133 ? -3.627 -10.264 -5.729 1.00 79.31 133 LEU A N 1
ATOM 985 C CA . LEU A 1 133 ? -2.255 -9.888 -6.028 1.00 79.31 133 LEU A CA 1
ATOM 986 C C . LEU A 1 133 ? -1.579 -9.452 -4.729 1.00 79.31 133 LEU A C 1
ATOM 988 O O . LEU A 1 133 ? -2.003 -8.473 -4.112 1.00 79.31 133 LEU A O 1
ATOM 992 N N . THR A 1 134 ? -0.535 -10.161 -4.310 1.00 85.69 134 THR A N 1
ATOM 993 C CA . THR A 1 134 ? 0.325 -9.693 -3.224 1.00 85.69 134 THR A CA 1
ATOM 994 C C . THR A 1 134 ? 1.338 -8.704 -3.778 1.00 85.69 134 THR A C 1
ATOM 996 O O . THR A 1 134 ? 1.866 -8.871 -4.877 1.00 85.69 134 THR A O 1
ATOM 999 N N . LYS A 1 135 ? 1.584 -7.642 -3.020 1.00 84.00 135 LYS A N 1
ATOM 1000 C CA . LYS A 1 135 ? 2.551 -6.596 -3.320 1.00 84.00 135 LYS A CA 1
ATOM 1001 C C . LYS A 1 135 ? 3.461 -6.417 -2.117 1.00 84.00 135 LYS A C 1
ATOM 1003 O O . LYS A 1 135 ? 2.985 -6.305 -0.991 1.00 84.00 135 LYS A O 1
ATOM 1008 N N . GLU A 1 136 ? 4.754 -6.314 -2.369 1.00 86.00 136 GLU A N 1
ATOM 1009 C CA . GLU A 1 136 ? 5.760 -5.925 -1.389 1.00 86.00 136 GLU A CA 1
ATOM 1010 C C . GLU A 1 136 ? 6.644 -4.835 -1.991 1.00 86.00 136 GLU A C 1
ATOM 1012 O O . GLU A 1 136 ? 7.241 -5.025 -3.043 1.00 86.00 136 GLU A O 1
ATOM 1017 N N . ARG A 1 137 ? 6.732 -3.677 -1.344 1.00 86.44 137 ARG A N 1
ATOM 1018 C CA . ARG A 1 137 ? 7.633 -2.592 -1.726 1.00 86.44 137 ARG A CA 1
ATOM 1019 C C . ARG A 1 137 ? 8.685 -2.416 -0.644 1.00 86.44 137 ARG A C 1
ATOM 1021 O O . ARG A 1 137 ? 8.344 -2.187 0.512 1.00 86.44 137 ARG A O 1
ATOM 1028 N N . ILE A 1 138 ? 9.949 -2.444 -1.042 1.00 88.62 138 ILE A N 1
ATOM 1029 C CA . ILE A 1 138 ? 11.094 -2.112 -0.196 1.00 88.62 138 ILE A CA 1
ATOM 1030 C C . ILE A 1 138 ? 11.669 -0.800 -0.718 1.00 88.62 138 ILE A C 1
ATOM 1032 O O . ILE A 1 138 ? 12.043 -0.724 -1.882 1.00 88.62 138 ILE A O 1
ATOM 1036 N N . THR A 1 139 ? 11.703 0.242 0.107 1.00 83.44 139 THR A N 1
ATOM 1037 C CA . THR A 1 139 ? 12.239 1.567 -0.247 1.00 83.44 139 THR A CA 1
ATOM 1038 C C . THR A 1 139 ? 13.451 1.861 0.617 1.00 83.44 139 THR A C 1
ATOM 1040 O O . THR A 1 139 ? 13.371 1.712 1.837 1.00 83.44 139 THR A O 1
ATOM 1043 N N . SER A 1 140 ? 14.555 2.284 0.004 1.00 86.75 140 SER A N 1
ATOM 1044 C CA . S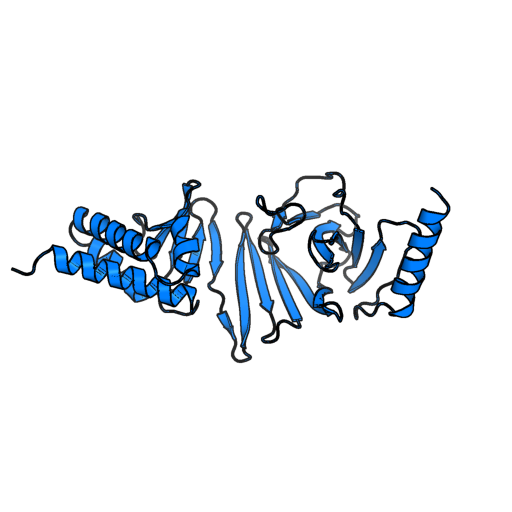ER A 1 140 ? 15.787 2.594 0.725 1.00 86.75 140 SER A CA 1
ATOM 1045 C C . SER A 1 140 ? 15.569 3.703 1.759 1.00 86.75 140 SER A C 1
ATOM 1047 O O . SER A 1 140 ? 14.689 4.556 1.604 1.00 86.75 140 SER A O 1
ATOM 1049 N N . ALA A 1 141 ? 16.365 3.701 2.830 1.00 82.88 141 ALA A N 1
ATOM 1050 C CA . ALA A 1 141 ? 16.241 4.675 3.919 1.00 82.88 141 ALA A CA 1
ATOM 1051 C C . ALA A 1 141 ? 16.322 6.145 3.448 1.00 82.88 141 ALA A C 1
ATOM 1053 O O . ALA A 1 141 ? 15.652 7.018 4.001 1.00 82.88 141 ALA A O 1
ATOM 1054 N N . ASP A 1 142 ? 17.110 6.410 2.406 1.00 80.56 142 ASP A N 1
ATOM 1055 C CA . ASP A 1 142 ? 17.299 7.719 1.769 1.00 80.56 142 ASP A CA 1
ATOM 1056 C C . ASP A 1 142 ? 16.295 8.008 0.629 1.00 80.56 142 ASP A C 1
ATOM 1058 O O . ASP A 1 142 ? 16.314 9.088 0.031 1.00 80.56 142 ASP A O 1
ATOM 1062 N N . GLY A 1 143 ? 15.418 7.051 0.306 1.00 73.81 143 GLY A N 1
ATOM 1063 C CA . GLY A 1 143 ? 14.445 7.136 -0.784 1.00 73.81 143 GLY A CA 1
ATOM 1064 C C . GLY A 1 143 ? 15.058 7.187 -2.187 1.00 73.81 143 GLY A C 1
ATOM 1065 O O . GLY A 1 143 ? 14.376 7.603 -3.128 1.00 73.81 143 GLY A O 1
ATOM 1066 N N . SER A 1 144 ? 16.335 6.825 -2.344 1.00 78.25 144 SER A N 1
ATOM 1067 C CA . SER A 1 144 ? 17.023 6.808 -3.639 1.00 78.25 144 SER A CA 1
ATOM 1068 C C . SER A 1 144 ? 16.694 5.578 -4.488 1.00 78.25 144 SER A C 1
ATOM 1070 O O . SER A 1 144 ? 16.813 5.645 -5.711 1.00 78.25 144 SER A O 1
ATOM 1072 N N . ALA A 1 145 ? 16.226 4.489 -3.881 1.00 81.88 145 ALA A N 1
ATOM 1073 C CA . ALA A 1 145 ? 15.875 3.262 -4.579 1.00 81.88 145 ALA A CA 1
ATOM 1074 C C . ALA A 1 145 ? 14.605 2.622 -4.009 1.00 81.88 145 ALA A C 1
ATOM 1076 O O . ALA A 1 145 ? 14.270 2.774 -2.830 1.00 81.88 145 ALA A O 1
ATOM 1077 N N . SER A 1 146 ? 13.897 1.870 -4.849 1.00 83.00 146 SER A N 1
ATOM 1078 C CA . SER A 1 146 ? 12.806 1.009 -4.398 1.00 83.00 146 SER A CA 1
ATOM 1079 C C . SER A 1 146 ? 12.689 -0.255 -5.238 1.00 83.00 146 SER A C 1
ATOM 1081 O O . SER A 1 146 ? 12.766 -0.177 -6.461 1.00 83.00 146 SER A O 1
ATOM 1083 N N . VAL A 1 147 ? 12.389 -1.383 -4.603 1.00 85.81 147 VAL A N 1
ATOM 1084 C CA . VAL A 1 147 ? 12.024 -2.637 -5.271 1.00 85.81 147 VAL A CA 1
ATOM 1085 C C . VAL A 1 147 ? 10.562 -2.936 -4.974 1.00 85.81 147 VAL A C 1
ATOM 1087 O O . VAL A 1 147 ? 10.177 -3.047 -3.812 1.00 85.81 147 VAL A O 1
ATOM 1090 N N . GLU A 1 148 ? 9.742 -3.057 -6.015 1.00 83.31 148 GLU A N 1
ATOM 1091 C CA . GLU A 1 148 ? 8.349 -3.497 -5.921 1.00 83.31 148 GLU A CA 1
ATOM 1092 C C . GLU A 1 148 ? 8.232 -4.923 -6.447 1.00 83.31 148 GLU A C 1
ATOM 1094 O O . GLU A 1 148 ? 8.448 -5.176 -7.627 1.00 83.31 148 GLU A O 1
ATOM 1099 N N . LYS A 1 149 ? 7.887 -5.843 -5.559 1.00 85.38 149 LYS A N 1
ATOM 1100 C CA . LYS A 1 149 ? 7.658 -7.254 -5.819 1.00 85.38 149 LYS A CA 1
ATOM 1101 C C . LYS A 1 149 ? 6.171 -7.532 -5.855 1.00 85.38 149 LYS A C 1
ATOM 1103 O O . LYS A 1 149 ? 5.410 -6.993 -5.049 1.00 85.38 149 LYS A O 1
ATOM 1108 N N . TYR A 1 150 ? 5.778 -8.414 -6.749 1.00 82.06 150 TYR A N 1
ATOM 1109 C CA . TYR A 1 150 ? 4.391 -8.759 -6.964 1.00 82.06 150 TYR A CA 1
ATOM 1110 C C . TYR A 1 150 ? 4.264 -10.260 -7.177 1.00 82.06 150 TYR A C 1
ATOM 1112 O O . TYR A 1 150 ? 5.068 -10.847 -7.903 1.00 82.06 150 TYR A O 1
ATOM 1120 N N . THR A 1 151 ? 3.252 -10.866 -6.561 1.00 82.69 151 THR A N 1
ATOM 1121 C CA . THR A 1 151 ? 2.941 -12.280 -6.767 1.00 82.69 151 THR A CA 1
ATOM 1122 C C . THR A 1 151 ? 1.438 -12.473 -6.911 1.00 82.69 151 THR A C 1
ATOM 1124 O O . THR A 1 151 ? 0.664 -12.087 -6.035 1.00 82.69 151 THR A O 1
ATOM 1127 N N . ASP A 1 152 ? 1.005 -13.067 -8.020 1.00 78.25 152 ASP A N 1
ATOM 1128 C CA . ASP A 1 152 ? -0.414 -13.342 -8.252 1.00 78.25 152 ASP A CA 1
ATOM 1129 C C . ASP A 1 152 ? -0.889 -14.656 -7.599 1.00 78.25 152 ASP A C 1
ATOM 1131 O O . ASP A 1 152 ? -0.113 -15.431 -7.036 1.00 78.25 152 ASP A O 1
ATOM 1135 N N . LYS A 1 153 ? -2.197 -14.931 -7.693 1.00 77.69 153 LYS A N 1
ATOM 1136 C CA . LYS A 1 153 ? -2.826 -16.152 -7.155 1.00 77.69 153 LYS A CA 1
ATOM 1137 C C . LYS A 1 153 ? -2.293 -17.458 -7.760 1.00 77.69 153 LYS A C 1
ATOM 1139 O O . LYS A 1 153 ? -2.514 -18.513 -7.173 1.00 77.69 153 LYS A O 1
ATOM 1144 N N . GLN A 1 154 ? -1.655 -17.407 -8.928 1.00 77.12 154 GLN A N 1
ATOM 1145 C CA . GLN A 1 154 ? -1.069 -18.571 -9.600 1.00 77.12 154 GLN A CA 1
ATOM 1146 C C . GLN A 1 154 ? 0.403 -18.767 -9.207 1.00 77.12 154 GLN A C 1
ATOM 1148 O O . GLN A 1 154 ? 1.032 -19.720 -9.661 1.00 77.12 154 GLN A O 1
ATOM 1153 N N . GLY A 1 155 ? 0.947 -17.890 -8.356 1.00 79.94 155 GLY A N 1
ATOM 1154 C CA . GLY A 1 155 ? 2.334 -17.926 -7.909 1.00 79.94 155 GLY A CA 1
ATOM 1155 C C . GLY A 1 155 ? 3.313 -17.291 -8.894 1.00 79.94 155 GLY A C 1
ATOM 1156 O O . GLY A 1 155 ? 4.519 -17.415 -8.687 1.00 79.94 155 GLY A O 1
ATOM 1157 N N . GLN A 1 156 ? 2.839 -16.612 -9.947 1.00 76.25 156 GLN A N 1
ATOM 1158 C CA . GLN A 1 156 ? 3.747 -15.903 -10.846 1.00 76.25 156 GLN A CA 1
ATOM 1159 C C . GLN A 1 156 ? 4.302 -14.674 -10.149 1.00 76.25 156 GLN A C 1
ATOM 1161 O O . GLN A 1 156 ? 3.551 -13.900 -9.554 1.00 76.25 156 GLN A O 1
ATOM 1166 N N . HIS A 1 157 ? 5.613 -14.496 -10.266 1.00 81.69 157 HIS A N 1
ATOM 1167 C CA . HIS A 1 157 ? 6.354 -13.455 -9.583 1.00 81.69 157 HIS A CA 1
ATOM 1168 C C . HIS A 1 157 ? 6.952 -12.459 -10.573 1.00 81.69 157 HIS A C 1
ATOM 1170 O O . HIS A 1 157 ? 7.501 -12.857 -11.601 1.00 81.69 157 HIS A O 1
ATOM 1176 N N . TRP A 1 158 ? 6.881 -11.174 -10.239 1.00 74.00 158 TRP A N 1
ATOM 1177 C CA . TRP A 1 158 ? 7.603 -10.130 -10.954 1.00 74.00 158 TRP A CA 1
ATOM 1178 C C . TRP A 1 158 ? 8.116 -9.061 -10.002 1.00 74.00 158 TRP A C 1
ATOM 1180 O O . TRP A 1 158 ? 7.574 -8.832 -8.918 1.00 74.00 158 TRP A O 1
ATOM 1190 N N . GLU A 1 159 ? 9.176 -8.392 -10.437 1.00 80.62 159 GLU A N 1
ATOM 1191 C CA . GLU A 1 159 ? 9.842 -7.353 -9.665 1.00 80.62 159 GLU A CA 1
ATOM 1192 C C . GLU A 1 159 ? 10.094 -6.134 -10.542 1.00 80.62 159 GLU A C 1
ATOM 1194 O O . GLU A 1 159 ? 10.427 -6.261 -11.719 1.00 80.62 159 GLU A O 1
ATOM 1199 N N . ILE A 1 160 ? 9.943 -4.951 -9.959 1.00 75.25 160 ILE A N 1
ATOM 1200 C CA . ILE A 1 160 ? 10.261 -3.670 -10.576 1.00 75.25 160 ILE A CA 1
ATOM 1201 C C . ILE A 1 160 ? 11.228 -2.951 -9.646 1.00 75.25 160 ILE A C 1
ATOM 1203 O O . ILE A 1 160 ? 10.848 -2.496 -8.566 1.00 75.25 160 ILE A O 1
ATOM 1207 N N . GLU A 1 161 ? 12.470 -2.817 -10.079 1.00 78.00 161 GLU A N 1
ATOM 1208 C CA . GLU A 1 161 ? 13.482 -2.017 -9.404 1.00 78.00 161 GLU A CA 1
ATOM 1209 C C . GLU A 1 161 ? 13.466 -0.603 -9.971 1.00 78.00 161 GLU A C 1
ATOM 1211 O O . GLU A 1 161 ? 13.437 -0.414 -11.190 1.00 78.00 161 GLU A O 1
ATOM 1216 N N . LYS A 1 162 ? 13.477 0.395 -9.090 1.00 75.06 162 LYS A N 1
ATOM 1217 C CA . LYS A 1 162 ? 13.448 1.810 -9.446 1.00 75.06 162 LYS A CA 1
ATOM 1218 C C . LYS A 1 162 ? 14.578 2.551 -8.755 1.00 75.06 162 LYS A C 1
ATOM 1220 O O . LYS A 1 162 ? 14.802 2.345 -7.565 1.00 75.06 162 LYS A O 1
ATOM 1225 N N . HIS A 1 163 ? 15.188 3.486 -9.474 1.00 73.44 163 HIS A N 1
ATOM 1226 C CA . HIS A 1 163 ? 16.206 4.386 -8.936 1.00 73.44 163 HIS A CA 1
ATOM 1227 C C . HIS A 1 163 ? 15.853 5.843 -9.176 1.00 73.44 163 HIS A C 1
ATOM 1229 O O . HIS A 1 163 ? 15.258 6.207 -10.201 1.00 73.44 163 HIS A O 1
ATOM 1235 N N . LYS A 1 164 ? 16.236 6.675 -8.208 1.00 69.19 164 LYS A N 1
ATOM 1236 C CA . LYS A 1 164 ? 16.019 8.110 -8.223 1.00 69.19 164 LYS A CA 1
ATOM 1237 C C . LYS A 1 164 ? 16.986 8.740 -9.208 1.00 69.19 164 LYS A C 1
ATOM 1239 O O . LYS A 1 164 ? 18.200 8.605 -9.094 1.00 69.19 164 LYS A O 1
ATOM 1244 N N . GLN A 1 165 ? 16.425 9.433 -10.179 1.00 61.66 165 GLN A N 1
ATOM 1245 C CA . GLN A 1 165 ? 17.171 10.134 -11.205 1.00 61.66 165 GLN A CA 1
ATOM 1246 C C . GLN A 1 165 ? 17.607 11.518 -10.710 1.00 61.66 165 GLN A C 1
ATOM 1248 O O . GLN A 1 165 ? 17.143 12.008 -9.677 1.00 61.66 165 GLN A O 1
ATOM 1253 N N . ALA A 1 166 ? 18.482 12.178 -11.471 1.00 53.72 166 ALA A N 1
ATOM 1254 C CA . ALA A 1 166 ? 18.984 13.516 -11.140 1.00 53.72 166 ALA A CA 1
ATOM 1255 C C . ALA A 1 166 ? 17.873 14.582 -11.017 1.00 53.72 166 ALA A C 1
ATOM 1257 O O . ALA A 1 166 ? 18.066 15.591 -10.348 1.00 53.72 166 ALA A O 1
ATOM 1258 N N . ASP A 1 167 ? 16.717 14.355 -11.644 1.00 50.22 167 ASP A N 1
ATOM 1259 C CA . ASP A 1 167 ? 15.523 15.206 -11.555 1.00 50.22 167 ASP A CA 1
ATOM 1260 C C . ASP A 1 167 ? 14.622 14.882 -10.344 1.00 50.22 167 ASP A C 1
ATOM 1262 O O . ASP A 1 167 ? 13.553 15.466 -10.181 1.00 50.22 167 ASP A O 1
ATOM 1266 N N . GLY A 1 168 ? 15.044 13.945 -9.491 1.00 50.59 168 GLY A N 1
ATOM 1267 C CA . GLY A 1 168 ? 14.342 13.537 -8.280 1.00 50.59 168 GLY A CA 1
ATOM 1268 C C . GLY A 1 168 ? 13.314 12.420 -8.466 1.00 50.59 168 GLY A C 1
ATOM 1269 O O . GLY A 1 168 ? 12.671 12.041 -7.487 1.00 50.59 168 GLY A O 1
ATOM 1270 N N . THR A 1 169 ? 13.164 11.872 -9.674 1.00 54.25 169 THR A N 1
ATOM 1271 C CA . THR A 1 169 ? 12.091 10.921 -10.010 1.00 54.25 169 THR A CA 1
ATOM 1272 C C . THR A 1 169 ? 12.533 9.464 -9.857 1.00 54.25 169 THR A C 1
ATOM 1274 O O . THR A 1 169 ? 13.623 9.106 -10.291 1.00 54.25 169 THR A O 1
ATOM 1277 N N . LEU A 1 170 ? 11.707 8.600 -9.248 1.00 56.38 170 LEU A N 1
ATOM 1278 C CA . LEU A 1 170 ? 11.958 7.150 -9.199 1.00 56.38 170 LEU A CA 1
ATOM 1279 C C . LEU A 1 170 ? 11.489 6.508 -10.507 1.00 56.38 170 LEU A C 1
ATOM 1281 O O . LEU A 1 170 ? 10.285 6.448 -10.769 1.00 56.38 170 LEU A O 1
ATOM 1285 N N . ARG A 1 171 ? 12.423 6.002 -11.315 1.00 62.78 171 ARG A N 1
ATOM 1286 C CA . ARG A 1 171 ? 12.115 5.359 -12.605 1.00 62.78 171 ARG A CA 1
ATOM 1287 C C . ARG A 1 171 ? 12.530 3.889 -12.604 1.00 62.78 171 ARG A C 1
ATOM 1289 O O . ARG A 1 171 ? 13.581 3.602 -12.032 1.00 62.78 171 ARG A O 1
ATOM 1296 N N . PRO A 1 172 ? 11.752 2.975 -13.226 1.00 65.88 172 PRO A N 1
ATOM 1297 C CA . PRO A 1 172 ? 12.160 1.589 -13.409 1.00 65.88 172 PRO A CA 1
ATOM 1298 C C . PRO A 1 172 ? 13.505 1.505 -14.127 1.00 65.88 172 PRO A C 1
ATOM 1300 O O . PRO A 1 172 ? 13.649 2.032 -15.228 1.00 65.88 172 PRO A O 1
ATOM 1303 N N . THR A 1 173 ? 14.468 0.850 -13.494 1.00 60.97 173 THR A N 1
ATOM 1304 C CA . THR A 1 173 ? 15.774 0.510 -14.076 1.00 60.97 173 THR A CA 1
ATOM 1305 C C . THR A 1 173 ? 15.852 -0.970 -14.423 1.00 60.97 173 THR A C 1
ATOM 1307 O O . THR A 1 173 ? 16.610 -1.364 -15.300 1.00 60.97 173 THR A O 1
ATOM 1310 N N . LYS A 1 174 ? 15.043 -1.807 -13.766 1.00 68.31 174 LYS A N 1
ATOM 1311 C CA . LYS A 1 174 ? 14.982 -3.241 -14.040 1.00 68.31 174 LYS A CA 1
ATOM 1312 C C . LYS A 1 174 ? 13.578 -3.771 -13.801 1.00 68.31 174 LYS A C 1
ATOM 1314 O O . LYS A 1 174 ? 12.909 -3.370 -12.849 1.00 68.31 174 LYS A O 1
ATOM 1319 N N . VAL A 1 175 ? 13.147 -4.679 -14.670 1.00 70.12 175 VAL A N 1
ATOM 1320 C CA . VAL A 1 175 ? 11.889 -5.411 -14.526 1.00 70.12 175 VAL A CA 1
ATOM 1321 C C . VAL A 1 175 ? 12.167 -6.890 -14.755 1.00 70.12 175 VAL A C 1
ATOM 1323 O O . VAL A 1 175 ? 12.771 -7.249 -15.761 1.00 70.12 175 VAL A O 1
ATOM 1326 N N . THR A 1 176 ? 11.739 -7.734 -13.825 1.00 75.50 176 THR A N 1
ATOM 1327 C CA . THR A 1 176 ? 11.806 -9.196 -13.952 1.00 75.50 176 THR A CA 1
ATOM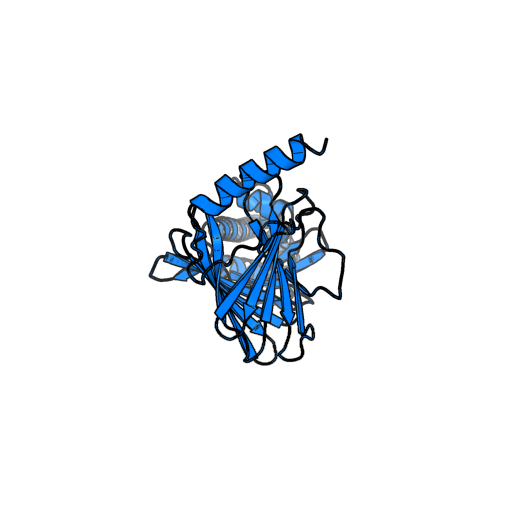 1328 C C . THR A 1 176 ? 10.437 -9.700 -14.402 1.00 75.50 176 THR A C 1
ATOM 1330 O O . THR A 1 176 ? 9.454 -9.438 -13.711 1.00 75.50 176 THR A O 1
ATOM 1333 N N . LEU A 1 177 ? 10.360 -10.397 -15.541 1.00 72.44 177 LEU A N 1
ATOM 1334 C CA . LEU A 1 177 ? 9.115 -10.874 -16.170 1.00 72.44 177 LEU A CA 1
ATOM 1335 C C . LEU A 1 177 ? 9.208 -12.366 -16.532 1.00 72.44 177 LEU A C 1
ATOM 1337 O O . LEU A 1 177 ? 10.321 -12.876 -16.654 1.00 72.44 177 LEU A O 1
ATOM 1341 N N . PRO A 1 178 ? 8.074 -13.057 -16.768 1.00 72.19 178 PRO A N 1
ATOM 1342 C CA . PRO A 1 178 ? 8.076 -14.373 -17.407 1.00 72.19 178 PRO A CA 1
ATOM 1343 C C . PRO A 1 178 ? 8.747 -14.354 -18.791 1.00 72.19 178 PRO A C 1
ATOM 1345 O O . PRO A 1 178 ? 8.663 -13.357 -19.513 1.00 72.19 178 PRO A O 1
ATOM 1348 N N . ASP A 1 179 ? 9.368 -15.469 -19.183 1.00 76.50 179 ASP A N 1
ATOM 1349 C CA . ASP A 1 179 ? 10.082 -15.590 -20.460 1.00 76.50 179 ASP A CA 1
ATOM 1350 C C . ASP A 1 179 ? 9.196 -15.249 -21.669 1.00 76.50 179 ASP A C 1
ATOM 1352 O O . ASP A 1 179 ? 8.081 -15.753 -21.829 1.00 76.50 179 ASP A O 1
ATOM 1356 N N . GLY A 1 180 ? 9.710 -14.384 -22.546 1.00 73.75 180 GLY A N 1
ATOM 1357 C CA . GLY A 1 180 ? 9.025 -13.913 -23.748 1.00 73.75 180 GLY A CA 1
ATOM 1358 C C . GLY A 1 180 ? 7.956 -12.843 -23.500 1.00 73.75 180 GLY A C 1
ATOM 1359 O O . GLY A 1 180 ? 7.402 -12.325 -24.469 1.00 73.75 180 GLY A O 1
ATOM 1360 N N . SER A 1 181 ? 7.664 -12.478 -22.247 1.00 80.81 181 SER A N 1
ATOM 1361 C CA . SER A 1 181 ? 6.755 -11.369 -21.944 1.00 80.81 181 SER A CA 1
ATOM 1362 C C . SER A 1 181 ? 7.416 -10.004 -22.167 1.00 80.81 181 SER A C 1
ATOM 1364 O O . SER A 1 181 ? 8.634 -9.839 -22.113 1.00 80.81 181 SER A O 1
ATOM 1366 N N . THR A 1 182 ? 6.586 -8.991 -22.405 1.00 79.88 182 THR A N 1
ATOM 1367 C CA . THR A 1 182 ? 6.972 -7.577 -22.433 1.00 79.88 182 THR A CA 1
ATOM 1368 C C . THR A 1 182 ? 6.056 -6.789 -21.511 1.00 79.88 182 THR A C 1
ATOM 1370 O O . THR A 1 182 ? 4.837 -6.905 -21.604 1.00 79.88 182 THR A O 1
ATOM 1373 N N . MET A 1 183 ? 6.623 -5.946 -20.657 1.00 79.81 183 MET A N 1
ATOM 1374 C CA . MET A 1 183 ? 5.881 -4.984 -19.851 1.00 79.81 183 MET A CA 1
ATOM 1375 C C . MET A 1 183 ? 5.985 -3.598 -20.478 1.00 79.81 183 MET A C 1
ATOM 1377 O O . MET A 1 183 ? 7.074 -3.046 -20.630 1.00 79.81 183 MET A O 1
ATOM 1381 N N . LYS A 1 184 ? 4.841 -3.018 -20.822 1.00 79.81 184 LYS A N 1
ATOM 1382 C CA . LYS A 1 184 ? 4.705 -1.658 -21.332 1.00 79.81 184 LYS A CA 1
ATOM 1383 C C . LYS A 1 184 ? 4.242 -0.743 -20.205 1.00 79.81 184 LYS A C 1
ATOM 1385 O O . LYS A 1 184 ? 3.152 -0.917 -19.672 1.00 79.81 184 LYS A O 1
ATOM 1390 N N . PHE A 1 185 ? 5.035 0.270 -19.890 1.00 75.00 185 PHE A N 1
ATOM 1391 C CA . PHE A 1 185 ? 4.663 1.348 -18.979 1.00 75.00 185 PHE A CA 1
ATOM 1392 C C . PHE A 1 185 ? 4.225 2.562 -19.785 1.00 75.00 185 PHE A C 1
ATOM 1394 O O . PHE A 1 185 ? 4.993 3.033 -20.622 1.00 75.00 185 PHE A O 1
ATOM 1401 N N . GLU A 1 186 ? 3.032 3.091 -19.530 1.00 75.00 186 GLU A N 1
ATOM 1402 C CA . GLU A 1 186 ? 2.597 4.384 -20.072 1.00 75.00 186 GLU A CA 1
ATOM 1403 C C . GLU A 1 186 ? 2.916 5.483 -19.063 1.00 75.00 186 GLU A C 1
ATOM 1405 O O . GLU A 1 186 ? 2.592 5.356 -17.883 1.00 75.00 186 GLU A O 1
ATOM 1410 N N . TRP A 1 187 ? 3.571 6.548 -19.524 1.00 69.19 187 TRP A N 1
ATOM 1411 C CA . TRP A 1 187 ? 4.021 7.645 -18.675 1.00 69.19 187 TRP A CA 1
ATOM 1412 C C . TRP A 1 187 ? 3.177 8.890 -18.897 1.00 69.19 187 TRP A C 1
ATOM 1414 O O . TRP A 1 187 ? 3.076 9.377 -20.030 1.00 69.19 187 TRP A O 1
ATOM 1424 N N . ASN A 1 188 ? 2.669 9.456 -17.804 1.00 63.34 188 ASN A N 1
ATOM 1425 C CA . ASN A 1 188 ? 2.055 10.782 -17.791 1.00 63.34 188 ASN A CA 1
ATOM 1426 C C . ASN A 1 188 ? 2.920 11.733 -16.958 1.00 63.34 188 ASN A C 1
ATOM 1428 O O . ASN A 1 188 ? 3.622 11.316 -16.031 1.00 63.34 188 ASN A O 1
ATOM 1432 N N . ARG A 1 189 ? 2.889 13.019 -17.314 1.00 53.38 189 ARG A N 1
ATOM 1433 C CA . ARG A 1 189 ? 3.502 14.076 -16.505 1.00 53.38 189 ARG A CA 1
ATOM 1434 C C . ARG A 1 189 ? 2.509 14.461 -15.420 1.00 53.38 189 ARG A C 1
ATOM 1436 O O . ARG A 1 189 ? 1.400 14.835 -15.760 1.00 53.38 189 ARG A O 1
ATOM 1443 N N . GLU A 1 190 ? 2.918 14.430 -14.159 1.00 49.50 190 GLU A N 1
ATOM 1444 C CA . GLU A 1 190 ? 2.053 14.913 -13.082 1.00 49.50 190 GLU A CA 1
ATOM 1445 C C . GLU A 1 190 ? 1.874 16.435 -13.195 1.00 49.50 190 GLU A C 1
ATOM 1447 O O . GLU A 1 190 ? 2.857 17.193 -13.182 1.00 49.50 190 GLU A O 1
ATOM 1452 N N . SER A 1 191 ? 0.625 16.888 -13.315 1.00 44.38 191 SER A N 1
ATOM 1453 C CA . SER A 1 191 ? 0.299 18.315 -13.355 1.00 44.38 191 SER A CA 1
ATOM 1454 C C . SER A 1 191 ? 0.681 19.000 -12.035 1.00 44.38 191 SER A C 1
ATOM 1456 O O . SER A 1 191 ? 0.527 18.439 -10.950 1.00 44.38 191 SER A O 1
ATOM 1458 N N . GLY A 1 192 ? 1.249 20.208 -12.116 1.00 40.75 192 GLY A N 1
ATOM 1459 C CA . GLY A 1 192 ? 1.732 20.956 -10.946 1.00 40.75 192 GLY A CA 1
ATOM 1460 C C . GLY A 1 192 ? 3.093 20.517 -10.385 1.00 40.75 192 GLY A C 1
ATOM 1461 O O . GLY A 1 192 ? 3.554 21.105 -9.408 1.00 40.75 192 GLY A O 1
ATOM 1462 N N . THR A 1 193 ? 3.774 19.542 -11.000 1.00 43.12 193 THR A N 1
ATOM 1463 C CA . THR A 1 193 ? 5.166 19.188 -10.664 1.00 43.12 193 THR A CA 1
ATOM 1464 C C . THR A 1 193 ? 6.161 19.759 -11.675 1.00 43.12 193 THR A C 1
ATOM 1466 O O . THR A 1 193 ? 5.819 20.063 -12.826 1.00 43.12 193 THR A O 1
ATOM 1469 N N . SER A 1 194 ? 7.433 19.860 -11.280 1.00 36.62 194 SER A N 1
ATOM 1470 C CA . SER A 1 194 ? 8.555 20.321 -12.115 1.00 36.62 194 SER A CA 1
ATOM 1471 C C . SER A 1 194 ? 8.880 19.413 -13.316 1.00 36.62 194 SER A C 1
ATOM 1473 O O . SER A 1 194 ? 9.942 19.549 -13.912 1.00 36.62 194 SER A O 1
ATOM 1475 N N . GLY A 1 195 ? 7.969 18.521 -13.722 1.00 42.94 195 GLY A N 1
ATOM 1476 C CA . GLY A 1 195 ? 8.149 17.633 -14.870 1.00 42.94 195 GLY A CA 1
ATOM 1477 C C . GLY A 1 195 ? 8.271 16.162 -14.509 1.00 42.94 195 GLY A C 1
ATOM 1478 O O . GLY A 1 195 ? 8.772 15.394 -15.326 1.00 42.94 195 GLY A O 1
ATOM 1479 N N . THR A 1 196 ? 7.820 15.752 -13.325 1.00 45.16 196 THR A N 1
ATOM 1480 C CA . THR A 1 196 ? 7.941 14.360 -12.920 1.00 45.16 196 THR A CA 1
ATOM 1481 C C . THR A 1 196 ? 7.058 13.460 -13.782 1.00 45.16 196 THR A C 1
ATOM 1483 O O . THR A 1 196 ? 5.843 13.647 -13.876 1.00 45.16 196 THR A O 1
ATOM 1486 N N . LEU A 1 197 ? 7.696 12.483 -14.429 1.00 51.12 197 LEU A N 1
ATOM 1487 C CA . LEU A 1 197 ? 7.029 11.407 -15.148 1.00 51.12 197 LEU A CA 1
ATOM 1488 C C . LEU A 1 197 ? 6.793 10.250 -14.176 1.00 51.12 197 LEU A C 1
ATOM 1490 O O . LEU A 1 197 ? 7.734 9.796 -13.525 1.00 51.12 197 LEU A O 1
ATOM 1494 N N . TYR A 1 198 ? 5.561 9.749 -14.122 1.00 55.53 198 TYR A N 1
ATOM 1495 C CA . TYR A 1 198 ? 5.226 8.517 -13.407 1.00 55.53 198 TYR A CA 1
ATOM 1496 C C . TYR A 1 198 ? 4.595 7.501 -14.360 1.00 55.53 198 TYR A C 1
ATOM 1498 O O . TYR A 1 198 ? 3.863 7.904 -15.271 1.00 55.53 198 TYR A O 1
ATOM 1506 N N . PRO A 1 199 ? 4.859 6.193 -14.170 1.00 65.88 199 PRO A N 1
ATOM 1507 C CA . PRO A 1 199 ? 4.118 5.171 -14.881 1.00 65.88 199 PRO A CA 1
ATOM 1508 C C . PRO A 1 199 ? 2.683 5.196 -14.356 1.00 65.88 199 PRO A C 1
ATOM 1510 O O . PRO A 1 199 ? 2.456 4.972 -13.171 1.00 65.88 199 PRO A O 1
ATOM 1513 N N . THR A 1 200 ? 1.722 5.496 -15.218 1.00 66.44 200 THR A N 1
ATOM 1514 C CA . THR A 1 200 ? 0.300 5.543 -14.859 1.00 66.44 200 THR A CA 1
ATOM 1515 C C . THR A 1 200 ? -0.442 4.302 -15.320 1.00 66.44 200 THR A C 1
ATOM 1517 O O . THR A 1 200 ? -1.458 3.956 -14.724 1.00 66.44 200 THR A O 1
ATOM 1520 N N . ARG A 1 201 ? 0.093 3.584 -16.313 1.00 75.44 201 ARG A N 1
ATOM 1521 C CA . ARG A 1 201 ? -0.406 2.282 -16.761 1.00 75.44 201 ARG A CA 1
ATOM 1522 C C . ARG A 1 201 ? 0.729 1.281 -16.890 1.00 75.44 201 ARG A C 1
ATOM 1524 O O . ARG A 1 201 ? 1.834 1.650 -17.286 1.00 75.44 201 ARG A O 1
ATOM 1531 N N . MET A 1 202 ? 0.436 0.023 -16.603 1.00 79.44 202 MET A N 1
ATOM 1532 C CA . MET A 1 202 ? 1.293 -1.125 -16.865 1.00 79.44 202 MET A CA 1
ATOM 1533 C C . MET A 1 202 ? 0.499 -2.147 -17.661 1.00 79.44 202 MET A C 1
ATOM 1535 O O . MET A 1 202 ? -0.521 -2.635 -17.183 1.00 79.44 202 MET A O 1
ATOM 1539 N N . THR A 1 203 ? 0.976 -2.493 -18.846 1.00 81.06 203 THR A N 1
ATOM 1540 C CA . THR A 1 203 ? 0.362 -3.503 -19.701 1.00 81.06 203 THR A CA 1
ATOM 1541 C C . THR A 1 203 ? 1.386 -4.587 -19.988 1.00 81.06 203 THR A C 1
ATOM 1543 O O . THR A 1 203 ? 2.402 -4.330 -20.628 1.00 81.06 203 THR A O 1
ATOM 1546 N N . GLU A 1 204 ? 1.115 -5.807 -19.547 1.00 80.69 204 GLU A N 1
ATOM 1547 C CA . GLU A 1 204 ? 1.909 -6.966 -19.924 1.00 80.69 204 GLU A CA 1
ATOM 1548 C C . GLU A 1 204 ? 1.345 -7.615 -21.179 1.00 80.69 204 GLU A C 1
ATOM 1550 O O . GLU A 1 204 ? 0.160 -7.959 -21.257 1.00 80.69 204 GLU A O 1
ATOM 1555 N N . LEU A 1 205 ? 2.241 -7.844 -22.124 1.00 81.19 205 LEU A N 1
ATOM 1556 C CA . LEU A 1 205 ? 2.036 -8.640 -23.314 1.00 81.19 205 LEU A CA 1
ATOM 1557 C C . LEU A 1 205 ? 2.778 -9.963 -23.131 1.00 81.19 205 LEU A C 1
ATOM 1559 O O . LEU A 1 205 ? 3.958 -9.958 -22.789 1.00 81.19 205 LEU A O 1
ATOM 1563 N N . ASN A 1 206 ? 2.113 -11.090 -23.373 1.00 82.31 206 ASN A N 1
ATOM 1564 C CA . ASN A 1 206 ? 2.811 -12.374 -23.462 1.00 82.31 206 ASN A CA 1
ATOM 1565 C C . ASN A 1 206 ? 3.628 -12.474 -24.766 1.00 82.31 206 ASN A C 1
ATOM 1567 O O . ASN A 1 206 ? 3.541 -11.601 -25.630 1.00 82.31 206 ASN A O 1
ATOM 1571 N N . ALA A 1 207 ? 4.348 -13.583 -24.958 1.00 79.19 207 ALA A N 1
ATOM 1572 C CA . ALA A 1 207 ? 5.144 -13.837 -26.167 1.00 79.19 207 ALA A CA 1
ATOM 1573 C C . ALA A 1 207 ? 4.353 -13.747 -27.490 1.00 79.19 207 ALA A C 1
ATOM 1575 O O . ALA A 1 207 ? 4.923 -13.474 -28.542 1.00 79.19 207 ALA A O 1
ATOM 1576 N N . GLY A 1 208 ? 3.032 -13.951 -27.451 1.00 79.88 208 GLY A N 1
ATOM 1577 C CA . GLY A 1 208 ? 2.140 -13.803 -28.603 1.00 79.88 208 GLY A CA 1
ATOM 1578 C C . GLY A 1 208 ? 1.602 -12.383 -28.808 1.00 79.88 208 GLY A C 1
ATOM 1579 O O . GLY A 1 208 ? 0.681 -12.201 -29.604 1.00 79.88 208 GLY A O 1
ATOM 1580 N N . GLY A 1 209 ? 2.093 -11.394 -28.056 1.00 78.44 209 GLY A N 1
ATOM 1581 C CA . GLY A 1 209 ? 1.630 -10.006 -28.109 1.00 78.44 209 GLY A CA 1
ATOM 1582 C C . GLY A 1 209 ? 0.228 -9.790 -27.534 1.00 78.44 209 GLY A C 1
ATOM 1583 O O . GLY A 1 209 ? -0.366 -8.734 -27.752 1.00 78.44 209 GLY A O 1
ATOM 1584 N N . ARG A 1 210 ? -0.338 -10.772 -26.820 1.00 80.31 210 ARG A N 1
ATOM 1585 C CA . ARG A 1 210 ? -1.658 -10.635 -26.193 1.00 80.31 210 ARG A CA 1
ATOM 1586 C C . ARG A 1 210 ? -1.517 -10.000 -24.824 1.00 80.31 210 ARG A C 1
ATOM 1588 O O . ARG A 1 210 ? -0.678 -10.422 -24.032 1.00 80.31 210 ARG A O 1
ATOM 1595 N N . VAL A 1 211 ? -2.398 -9.046 -24.535 1.00 82.25 211 VAL A N 1
ATOM 1596 C CA . VAL A 1 211 ? -2.516 -8.452 -23.204 1.00 82.25 211 VAL A CA 1
ATOM 1597 C C . VAL A 1 211 ? -2.958 -9.529 -22.221 1.00 82.25 211 VAL A C 1
ATOM 1599 O O . VAL A 1 211 ? -4.050 -10.083 -22.349 1.00 82.25 211 VAL A O 1
ATOM 1602 N N . VAL A 1 212 ? -2.103 -9.826 -21.249 1.00 79.50 212 VAL A N 1
ATOM 1603 C CA . VAL A 1 212 ? -2.403 -10.773 -20.164 1.00 79.50 212 VAL A CA 1
ATOM 1604 C C . VAL A 1 212 ? -2.694 -10.051 -18.856 1.00 79.50 212 VAL A C 1
ATOM 1606 O O . VAL A 1 212 ? -3.548 -10.490 -18.084 1.00 79.50 212 VAL A O 1
ATOM 1609 N N . ARG A 1 213 ? -2.051 -8.901 -18.638 1.00 75.94 213 ARG A N 1
ATOM 1610 C CA . ARG A 1 213 ? -2.264 -8.034 -17.480 1.00 75.94 213 ARG A CA 1
ATOM 1611 C C . ARG A 1 213 ? -2.297 -6.583 -17.928 1.00 75.94 213 ARG A C 1
ATOM 1613 O O . ARG A 1 213 ? -1.542 -6.180 -18.805 1.00 75.94 213 ARG A O 1
ATOM 1620 N N . ASP A 1 214 ? -3.188 -5.809 -17.331 1.00 80.62 214 ASP A N 1
ATOM 1621 C CA . ASP A 1 214 ? -3.330 -4.391 -17.622 1.00 80.62 214 ASP A CA 1
ATOM 1622 C C . ASP A 1 214 ? -3.815 -3.686 -16.364 1.00 80.62 214 ASP A C 1
ATOM 1624 O O . ASP A 1 214 ? -4.885 -4.004 -15.841 1.00 80.62 214 ASP A O 1
ATOM 1628 N N . TYR A 1 215 ? -2.997 -2.779 -15.849 1.00 74.50 215 TYR A N 1
ATOM 1629 C CA . TYR A 1 215 ? -3.238 -2.059 -14.612 1.00 74.50 215 TYR A CA 1
ATOM 1630 C C . TYR A 1 215 ? -3.084 -0.567 -14.848 1.00 74.50 215 TYR A C 1
ATOM 1632 O O . TYR A 1 215 ? -2.153 -0.136 -15.523 1.00 74.50 215 TYR A O 1
ATOM 1640 N N . GLN A 1 216 ? -3.959 0.224 -14.245 1.00 75.06 216 GLN A N 1
ATOM 1641 C CA . GLN A 1 216 ? -3.909 1.679 -14.282 1.00 75.06 216 GLN A CA 1
ATOM 1642 C C . GLN A 1 216 ? -3.951 2.212 -12.853 1.00 75.06 216 GLN A C 1
ATOM 1644 O O . GLN A 1 216 ? -4.720 1.728 -12.022 1.00 75.06 216 GLN A O 1
ATOM 1649 N N . MET A 1 217 ? -3.130 3.218 -12.570 1.00 69.62 217 MET A N 1
ATOM 1650 C CA . MET A 1 217 ? -3.234 3.969 -11.327 1.00 69.62 217 MET A CA 1
ATOM 1651 C C . MET A 1 217 ? -4.519 4.791 -11.304 1.00 69.62 217 MET A C 1
ATOM 1653 O O . MET A 1 217 ? -4.861 5.450 -12.290 1.00 69.62 217 MET A O 1
ATOM 1657 N N . GLN A 1 218 ? -5.202 4.792 -10.164 1.00 64.31 218 GLN A N 1
ATOM 1658 C CA . GLN A 1 218 ? -6.391 5.616 -9.976 1.00 64.31 218 GLN A CA 1
ATOM 1659 C C . GLN A 1 218 ? -6.011 7.107 -9.931 1.00 64.31 218 GLN A C 1
ATOM 1661 O O . GLN A 1 218 ? -5.092 7.483 -9.193 1.00 64.31 218 GLN A O 1
ATOM 1666 N N . PRO A 1 219 ? -6.684 7.984 -10.699 1.00 63.22 219 PRO A N 1
ATOM 1667 C CA . PRO A 1 219 ? -6.501 9.420 -10.555 1.00 63.22 219 PRO A CA 1
ATOM 1668 C C . PRO A 1 219 ? -6.999 9.879 -9.178 1.00 63.22 219 PRO A C 1
ATOM 1670 O O . PRO A 1 219 ? -8.026 9.419 -8.671 1.00 63.22 219 PRO A O 1
ATOM 1673 N N . LEU A 1 220 ? -6.289 10.823 -8.563 1.00 54.88 220 LEU A N 1
ATOM 1674 C CA . LEU A 1 220 ? -6.745 11.455 -7.333 1.00 54.88 220 LEU A CA 1
ATOM 1675 C C . LEU A 1 220 ? -7.949 12.341 -7.653 1.00 54.88 220 LEU A C 1
ATOM 1677 O O . LEU A 1 220 ? -7.823 13.370 -8.309 1.00 54.88 220 LEU A O 1
ATOM 1681 N N . LYS A 1 221 ? -9.121 11.979 -7.119 1.00 50.12 221 LYS A N 1
ATOM 1682 C CA . LYS A 1 221 ? -10.377 12.730 -7.315 1.00 50.12 221 LYS A CA 1
ATOM 1683 C C . LYS A 1 221 ? -10.280 14.215 -6.944 1.00 50.12 221 LYS A C 1
ATOM 1685 O O . LYS A 1 221 ? -11.083 15.010 -7.414 1.00 50.12 221 LYS A O 1
ATOM 1690 N N . SER A 1 222 ? -9.343 14.579 -6.070 1.00 45.47 222 SER A N 1
ATOM 1691 C CA . SER A 1 222 ? -9.175 15.937 -5.555 1.00 45.47 222 SER A CA 1
ATOM 1692 C C . SER A 1 222 ? -8.169 16.793 -6.326 1.00 45.47 222 SER A C 1
ATOM 1694 O O . SER A 1 222 ? -8.118 17.994 -6.065 1.00 45.47 222 SER A O 1
ATOM 1696 N N . VAL A 1 223 ? -7.364 16.224 -7.235 1.00 51.91 223 VAL A N 1
ATOM 1697 C CA . VAL A 1 223 ? -6.357 16.989 -7.987 1.00 51.91 223 VAL A CA 1
ATOM 1698 C C . VAL A 1 223 ? -6.199 16.439 -9.404 1.00 51.91 223 VAL A C 1
ATOM 1700 O O . VAL A 1 223 ? -5.715 15.326 -9.602 1.00 51.91 223 VAL A O 1
ATOM 1703 N N . GLU A 1 224 ? -6.575 17.252 -10.391 1.00 51.81 224 GLU A N 1
ATOM 1704 C CA . GLU A 1 224 ? -6.427 16.938 -11.814 1.00 51.81 224 GLU A CA 1
ATOM 1705 C C . GLU A 1 224 ? -4.958 16.630 -12.168 1.00 51.81 224 GLU A C 1
ATOM 1707 O O . GLU A 1 224 ? -4.042 17.333 -11.739 1.00 51.81 224 GLU A O 1
ATOM 1712 N N . GLY A 1 225 ? -4.726 15.548 -12.918 1.00 51.34 225 GLY A N 1
ATOM 1713 C CA . GLY A 1 225 ? -3.387 15.123 -13.353 1.00 51.34 225 GLY A CA 1
ATOM 1714 C C . GLY A 1 225 ? -2.519 14.459 -12.275 1.00 51.34 225 GLY A C 1
ATOM 1715 O O . GLY A 1 225 ? -1.373 14.101 -12.557 1.00 51.34 225 GLY A O 1
ATOM 1716 N N . ARG A 1 226 ? -3.029 14.260 -11.048 1.00 53.88 226 ARG A N 1
ATOM 1717 C CA . ARG A 1 226 ? -2.340 13.479 -10.008 1.00 53.88 226 ARG A CA 1
ATOM 1718 C C . ARG A 1 226 ? -2.909 12.075 -9.898 1.00 53.88 226 ARG A C 1
ATOM 1720 O O . ARG A 1 226 ? -4.114 11.868 -10.004 1.00 53.88 226 ARG A O 1
ATOM 1727 N N . TYR A 1 227 ? -2.036 11.119 -9.612 1.00 57.97 227 TYR A N 1
ATOM 1728 C CA . TYR A 1 227 ? -2.388 9.709 -9.512 1.00 57.97 227 TYR A CA 1
ATOM 1729 C C . TYR A 1 227 ? -2.006 9.137 -8.146 1.00 57.97 227 TYR A C 1
ATOM 1731 O O . TYR A 1 227 ? -0.974 9.494 -7.573 1.00 57.97 227 TYR A O 1
ATOM 1739 N N . ASP A 1 228 ? -2.822 8.222 -7.631 1.00 58.97 228 ASP A N 1
ATOM 1740 C CA . ASP A 1 228 ? -2.521 7.483 -6.411 1.00 58.97 228 ASP A CA 1
ATOM 1741 C C . ASP A 1 228 ? -1.513 6.360 -6.713 1.00 58.97 228 ASP A C 1
ATOM 1743 O O . ASP A 1 228 ? -1.860 5.299 -7.229 1.00 58.97 228 ASP A O 1
ATOM 1747 N N . THR A 1 229 ? -0.236 6.592 -6.388 1.00 51.84 229 THR A N 1
ATOM 1748 C CA . THR A 1 229 ? 0.876 5.638 -6.619 1.00 51.84 229 THR A CA 1
ATOM 1749 C C . THR A 1 229 ? 0.763 4.332 -5.828 1.00 51.84 229 THR A C 1
ATOM 1751 O O . THR A 1 229 ? 1.542 3.391 -6.057 1.00 51.84 229 THR A O 1
ATOM 1754 N N . SER A 1 230 ? -0.183 4.263 -4.890 1.00 49.31 230 SER A N 1
ATOM 1755 C CA . SER A 1 230 ? -0.485 3.077 -4.095 1.00 49.31 230 SER A CA 1
ATOM 1756 C C . SER A 1 230 ? -1.679 2.280 -4.632 1.00 49.31 230 SER A C 1
ATOM 1758 O O . SER A 1 230 ? -1.726 1.070 -4.411 1.00 49.31 230 SER A O 1
ATOM 1760 N N . ALA A 1 231 ? -2.575 2.905 -5.403 1.00 57.22 231 ALA A N 1
ATOM 1761 C CA . ALA A 1 231 ? -3.800 2.287 -5.905 1.00 57.22 231 ALA A CA 1
ATOM 1762 C C . ALA A 1 231 ? -3.704 1.965 -7.405 1.00 57.22 231 ALA A C 1
ATOM 1764 O O . ALA A 1 231 ? -3.945 2.814 -8.264 1.00 57.22 231 ALA A O 1
ATOM 1765 N N . TRP A 1 232 ? -3.367 0.710 -7.710 1.00 65.56 232 TRP A N 1
ATOM 1766 C CA . TRP A 1 232 ? -3.393 0.149 -9.062 1.00 65.56 232 TRP A CA 1
ATOM 1767 C C . TRP A 1 232 ? -4.620 -0.736 -9.224 1.00 65.56 232 TRP A C 1
ATOM 1769 O O . TRP A 1 232 ? -4.818 -1.665 -8.442 1.00 65.56 232 TRP A O 1
ATOM 1779 N N . GLU A 1 233 ? -5.414 -0.487 -10.256 1.00 69.06 233 GLU A N 1
ATOM 1780 C CA . GLU A 1 233 ? -6.595 -1.287 -10.555 1.00 69.06 233 GLU A CA 1
ATOM 1781 C C . GLU A 1 233 ? -6.461 -1.967 -11.908 1.00 69.06 233 GLU A C 1
ATOM 1783 O O . GLU A 1 233 ? -5.897 -1.410 -12.852 1.00 69.06 233 GLU A O 1
ATOM 1788 N N . ARG A 1 234 ? -6.981 -3.195 -12.001 1.00 70.69 234 ARG A N 1
ATOM 1789 C CA . ARG A 1 234 ? -7.019 -3.931 -13.261 1.00 70.69 234 ARG A CA 1
ATOM 1790 C C . ARG A 1 234 ? -7.927 -3.188 -14.237 1.00 70.69 234 ARG A C 1
ATOM 1792 O O . ARG A 1 234 ? -9.107 -2.987 -13.960 1.00 70.69 234 ARG A O 1
ATOM 1799 N N . LYS A 1 235 ? -7.389 -2.815 -15.392 1.00 69.62 235 LYS A N 1
ATOM 1800 C CA . LYS A 1 235 ? -8.132 -2.132 -16.445 1.00 69.62 235 LYS A CA 1
ATOM 1801 C C . LYS A 1 235 ? -8.693 -3.157 -17.425 1.00 69.62 235 LYS A C 1
ATOM 1803 O O . LYS A 1 235 ? -7.979 -4.024 -17.923 1.00 69.62 235 LYS A O 1
ATOM 1808 N N . ALA A 1 236 ? -9.991 -3.070 -17.700 1.00 45.84 236 ALA A N 1
ATOM 1809 C CA . ALA A 1 236 ? -10.631 -3.863 -18.739 1.00 45.84 236 ALA A CA 1
ATOM 1810 C C . ALA A 1 236 ? -10.606 -3.080 -20.062 1.00 45.84 236 ALA A C 1
ATOM 1812 O O . ALA A 1 236 ? -11.519 -2.317 -20.357 1.00 45.84 236 ALA A O 1
ATOM 1813 N N . GLY A 1 237 ? -9.557 -3.270 -20.865 1.00 49.66 237 GLY A N 1
ATOM 1814 C CA . GLY A 1 237 ? -9.559 -2.885 -22.279 1.00 49.66 237 GLY A CA 1
ATOM 1815 C C . GLY A 1 237 ? -8.840 -1.584 -22.660 1.00 49.66 237 GLY A C 1
ATOM 1816 O O . GLY A 1 237 ? -8.213 -0.882 -21.863 1.00 49.66 237 GLY A O 1
ATOM 1817 N N . SER A 1 238 ? -8.886 -1.295 -23.961 1.00 45.91 238 SER A N 1
ATOM 1818 C CA . SER A 1 238 ? -8.158 -0.213 -24.622 1.00 45.91 238 SER A CA 1
ATOM 1819 C C . SER A 1 238 ? -8.914 1.115 -24.540 1.00 45.91 238 SER A C 1
ATOM 1821 O O . SER A 1 238 ? -9.518 1.554 -25.517 1.00 45.91 238 SER A O 1
ATOM 1823 N N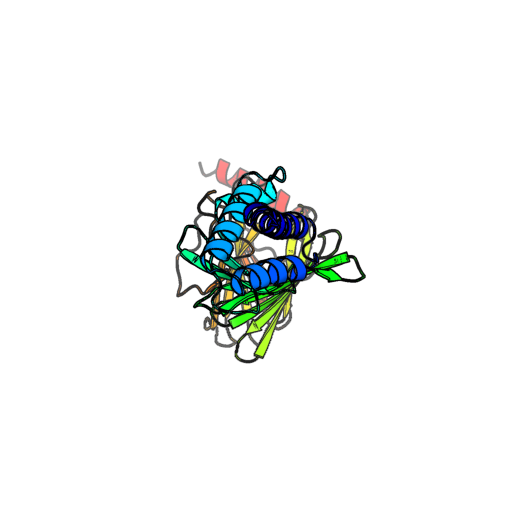 . GLU A 1 239 ? -8.889 1.780 -23.387 1.00 49.25 239 GLU A N 1
ATOM 1824 C CA . GLU A 1 239 ? -9.229 3.206 -23.383 1.00 49.25 239 GLU A CA 1
ATOM 1825 C C . GLU A 1 239 ? -8.132 4.020 -24.090 1.00 49.25 239 GLU A C 1
ATOM 1827 O O . GLU A 1 239 ? -6.955 3.630 -24.034 1.00 49.25 239 GLU A O 1
ATOM 1832 N N . PRO A 1 240 ? -8.490 5.145 -24.738 1.00 49.56 240 PRO A N 1
ATOM 1833 C CA . PRO A 1 240 ? -7.520 6.049 -25.338 1.00 49.56 240 PRO A CA 1
ATOM 1834 C C . PRO A 1 240 ? -6.479 6.484 -24.305 1.00 49.56 240 PRO A C 1
ATOM 1836 O O . PRO A 1 240 ? -6.821 6.776 -23.159 1.00 49.56 240 PRO A O 1
ATOM 1839 N N . ALA A 1 241 ? -5.211 6.549 -24.717 1.00 52.25 241 ALA A N 1
ATOM 1840 C CA . ALA A 1 241 ? -4.158 7.101 -23.876 1.00 52.25 241 ALA A CA 1
ATOM 1841 C C . ALA A 1 241 ? -4.534 8.526 -23.442 1.00 52.25 241 ALA A C 1
ATOM 1843 O O . ALA A 1 241 ? -4.988 9.325 -24.273 1.00 52.25 241 ALA A O 1
ATOM 1844 N N . ASP A 1 242 ? -4.325 8.823 -22.158 1.00 53.72 242 ASP A N 1
ATOM 1845 C CA . ASP A 1 242 ? -4.667 10.103 -21.537 1.00 53.72 242 ASP A CA 1
ATOM 1846 C C . ASP A 1 242 ? -4.117 11.297 -22.351 1.00 53.72 242 ASP A C 1
ATOM 1848 O O . ASP A 1 242 ? -3.121 11.190 -23.082 1.00 53.72 242 ASP A O 1
ATOM 1852 N N . LYS A 1 243 ? -4.759 12.464 -22.250 1.00 52.06 243 LYS A N 1
ATOM 1853 C CA . LYS A 1 243 ? -4.308 13.702 -22.911 1.00 52.06 243 LYS A CA 1
ATOM 1854 C C . LYS A 1 243 ? -2.880 14.072 -22.497 1.00 52.06 243 LYS A C 1
ATOM 1856 O O . LYS A 1 243 ? -2.147 14.648 -23.299 1.00 52.06 243 LYS A O 1
ATOM 1861 N N . GLU A 1 244 ? -2.461 13.678 -21.296 1.00 54.28 244 GLU A N 1
ATOM 1862 C CA . GLU A 1 244 ? -1.116 13.913 -20.759 1.00 54.28 244 GLU A CA 1
ATOM 1863 C C . GLU A 1 244 ? -0.098 12.808 -21.076 1.00 54.28 244 GLU A C 1
ATOM 1865 O O . GLU A 1 244 ? 1.050 12.906 -20.637 1.00 54.28 244 GLU A O 1
ATOM 1870 N N . PHE A 1 245 ? -0.472 11.798 -21.869 1.00 59.16 245 PHE A N 1
ATOM 1871 C CA . PHE A 1 245 ? 0.416 10.710 -22.279 1.00 59.16 245 PHE A CA 1
ATOM 1872 C C . PHE A 1 245 ? 1.669 11.241 -22.973 1.00 59.16 245 PHE A C 1
ATOM 1874 O O . PHE A 1 245 ? 1.608 11.898 -24.019 1.00 59.16 245 PHE A O 1
ATOM 1881 N N . ARG A 1 246 ? 2.825 10.958 -22.372 1.00 61.41 246 ARG A N 1
ATOM 1882 C CA . ARG A 1 246 ? 4.133 11.435 -22.832 1.00 61.41 246 ARG A CA 1
ATOM 1883 C C . ARG A 1 246 ? 4.939 10.372 -23.530 1.00 61.41 246 ARG A C 1
ATOM 1885 O O . ARG A 1 246 ? 5.761 10.740 -24.364 1.00 61.41 246 ARG A O 1
ATOM 1892 N N . GLY A 1 247 ? 4.700 9.101 -23.250 1.00 64.38 247 GLY A N 1
ATOM 1893 C CA . GLY A 1 247 ? 5.485 8.050 -23.863 1.00 64.38 247 GLY A CA 1
ATOM 1894 C C . GLY A 1 247 ? 5.312 6.688 -23.228 1.00 64.38 247 GLY A C 1
ATOM 1895 O O . GLY A 1 247 ? 4.598 6.538 -22.236 1.00 64.38 247 GLY A O 1
ATOM 1896 N N . THR A 1 248 ? 5.990 5.699 -23.803 1.00 69.69 248 THR A N 1
ATOM 1897 C CA . THR A 1 248 ? 6.032 4.339 -23.272 1.00 69.69 248 THR A CA 1
ATOM 1898 C C . THR A 1 248 ? 7.434 3.866 -23.009 1.00 69.69 248 THR A C 1
ATOM 1900 O O . THR A 1 248 ? 8.311 4.111 -23.824 1.00 69.69 248 THR A O 1
ATOM 1903 N N . LEU A 1 249 ? 7.620 3.143 -21.910 1.00 70.62 249 LEU A N 1
ATOM 1904 C CA . LEU A 1 249 ? 8.792 2.307 -21.685 1.00 70.62 249 LEU A CA 1
ATOM 1905 C C . LEU A 1 249 ? 8.358 0.856 -21.876 1.00 70.62 249 LEU A C 1
ATOM 1907 O O . LEU A 1 249 ? 7.540 0.367 -21.106 1.00 70.62 249 LEU A O 1
ATOM 1911 N N . ASN A 1 250 ? 8.880 0.182 -22.890 1.00 74.44 250 ASN A N 1
ATOM 1912 C CA . ASN A 1 250 ? 8.721 -1.258 -23.052 1.00 74.44 250 ASN A CA 1
ATOM 1913 C C . ASN A 1 250 ? 9.931 -1.949 -22.434 1.00 74.44 250 ASN A C 1
ATOM 1915 O O . ASN A 1 250 ? 11.057 -1.541 -22.715 1.00 74.44 250 ASN A O 1
ATOM 1919 N N . VAL A 1 251 ? 9.698 -2.971 -21.621 1.00 71.31 251 VAL A N 1
ATOM 1920 C CA . VAL A 1 251 ? 10.739 -3.806 -21.022 1.00 71.31 251 VAL A CA 1
ATOM 1921 C C . VAL A 1 251 ? 10.450 -5.252 -21.387 1.00 71.31 251 VAL A C 1
ATOM 1923 O O . VAL A 1 251 ? 9.372 -5.743 -21.058 1.00 71.31 251 VAL A O 1
ATOM 1926 N N . ASP A 1 252 ? 11.353 -5.914 -22.104 1.00 72.56 252 ASP A N 1
ATOM 1927 C CA . ASP A 1 252 ? 11.204 -7.338 -22.425 1.00 72.56 252 ASP A CA 1
ATOM 1928 C C . ASP A 1 252 ? 11.707 -8.241 -21.283 1.00 72.56 252 ASP A C 1
ATOM 1930 O O . ASP A 1 252 ? 12.320 -7.775 -20.319 1.00 72.56 252 ASP A O 1
ATOM 1934 N N . SER A 1 253 ? 11.451 -9.547 -21.380 1.00 72.31 253 SER A N 1
ATOM 1935 C CA . SER A 1 253 ? 11.874 -10.536 -20.378 1.00 72.31 253 SER A CA 1
ATOM 1936 C C . SER A 1 253 ? 13.394 -10.665 -20.223 1.00 72.31 253 SER A C 1
ATOM 1938 O O . SER A 1 253 ? 13.856 -11.198 -19.221 1.00 72.31 253 SER A O 1
ATOM 1940 N N . ASN A 1 254 ? 14.178 -10.162 -21.182 1.00 64.12 254 ASN A N 1
ATOM 1941 C CA . ASN A 1 254 ? 15.640 -10.125 -21.108 1.00 64.12 254 ASN A CA 1
ATOM 1942 C C . ASN A 1 254 ? 16.154 -8.843 -20.426 1.00 64.12 254 ASN A C 1
ATOM 1944 O O . ASN A 1 254 ? 17.364 -8.654 -20.302 1.00 64.12 254 ASN A O 1
ATOM 1948 N N . GLY A 1 255 ? 15.253 -7.954 -19.995 1.00 62.12 255 GLY A N 1
ATOM 1949 C CA . GLY A 1 255 ? 15.583 -6.675 -19.374 1.00 62.12 255 GLY A CA 1
ATOM 1950 C C . GLY A 1 255 ? 15.936 -5.572 -20.373 1.00 62.12 255 GLY A C 1
ATOM 1951 O O . GLY A 1 255 ? 16.410 -4.515 -19.953 1.00 62.12 255 GLY A O 1
ATOM 1952 N N . ASN A 1 256 ? 15.708 -5.768 -21.677 1.00 66.44 256 ASN A N 1
ATOM 1953 C CA . ASN A 1 256 ? 15.933 -4.712 -22.659 1.00 66.44 256 ASN A CA 1
ATOM 1954 C C . ASN A 1 256 ? 14.829 -3.664 -22.566 1.00 66.44 256 ASN A C 1
ATOM 1956 O O . ASN A 1 256 ? 13.641 -3.986 -22.580 1.00 66.44 256 ASN A O 1
ATOM 1960 N N . THR A 1 257 ? 15.230 -2.397 -22.549 1.00 62.81 257 THR A N 1
ATOM 1961 C CA . THR A 1 257 ? 14.334 -1.249 -22.433 1.00 62.81 257 THR A CA 1
ATOM 1962 C C . THR A 1 257 ? 14.232 -0.475 -23.747 1.00 62.81 257 THR A C 1
ATOM 1964 O O . THR A 1 257 ? 15.236 -0.159 -24.383 1.00 62.81 257 THR A O 1
ATOM 1967 N N . ASN A 1 258 ? 13.016 -0.111 -24.154 1.00 63.78 258 ASN A N 1
ATOM 1968 C CA . ASN A 1 258 ? 12.771 0.784 -25.284 1.00 63.78 258 ASN A CA 1
ATOM 1969 C C . ASN A 1 258 ? 11.795 1.891 -24.877 1.00 63.78 258 ASN A C 1
ATOM 1971 O O . ASN A 1 258 ? 10.641 1.605 -24.554 1.00 63.78 258 ASN A O 1
ATOM 1975 N N . PHE A 1 259 ? 12.256 3.143 -24.906 1.00 61.31 259 PHE A N 1
ATOM 1976 C CA . PHE A 1 259 ? 11.446 4.305 -24.571 1.00 61.31 259 PHE A CA 1
ATOM 1977 C C . PHE A 1 259 ? 10.987 5.043 -25.835 1.00 61.31 259 PHE A C 1
ATOM 1979 O O . PHE A 1 259 ? 11.789 5.390 -26.700 1.00 61.31 259 PHE A O 1
ATOM 1986 N N . THR A 1 260 ? 9.697 5.342 -25.937 1.00 60.12 260 THR A N 1
ATOM 1987 C CA . THR A 1 260 ? 9.127 6.141 -27.030 1.00 60.12 260 THR A CA 1
ATOM 1988 C C . THR A 1 260 ? 8.391 7.343 -26.461 1.00 60.12 260 THR A C 1
ATOM 1990 O O . THR A 1 260 ? 7.545 7.176 -25.591 1.00 60.12 260 THR A O 1
ATOM 1993 N N . PHE A 1 261 ? 8.666 8.558 -26.943 1.00 56.66 261 PHE A N 1
ATOM 1994 C CA . PHE A 1 261 ? 7.855 9.733 -26.604 1.00 56.66 261 PHE A CA 1
ATOM 1995 C C . PHE A 1 261 ? 6.681 9.881 -27.588 1.00 56.66 261 PHE A C 1
ATOM 1997 O O . PHE A 1 261 ? 6.812 9.590 -28.775 1.00 56.66 261 PHE A O 1
ATOM 2004 N N . ARG A 1 262 ? 5.530 10.402 -27.137 1.00 49.69 262 ARG A N 1
ATOM 2005 C CA . ARG A 1 262 ? 4.341 10.674 -27.982 1.00 49.69 262 ARG A CA 1
ATOM 2006 C C . ARG A 1 262 ? 4.564 11.808 -29.002 1.00 49.69 262 ARG A C 1
ATOM 2008 O O . ARG A 1 262 ? 3.647 12.152 -29.740 1.00 49.69 262 ARG A O 1
ATOM 2015 N N . ASN A 1 263 ? 5.760 12.395 -29.066 1.00 44.75 263 ASN A N 1
ATOM 2016 C CA . ASN A 1 263 ? 6.163 13.242 -30.184 1.00 44.75 263 ASN A CA 1
ATOM 2017 C C . ASN A 1 263 ? 7.085 12.416 -31.107 1.00 44.75 263 ASN A C 1
ATOM 2019 O O . ASN A 1 263 ? 8.197 12.099 -30.683 1.00 44.75 263 ASN A O 1
ATOM 2023 N N . PRO A 1 264 ? 6.663 12.054 -32.337 1.00 37.00 264 PRO A N 1
ATOM 2024 C CA . PRO A 1 264 ? 7.358 11.083 -33.197 1.00 37.00 264 PRO A CA 1
ATOM 2025 C C . PRO A 1 264 ? 8.773 11.499 -33.640 1.00 37.00 264 PRO A C 1
ATOM 2027 O O . PRO A 1 264 ? 9.477 10.711 -34.261 1.00 37.00 264 PRO A O 1
ATOM 2030 N N . LEU A 1 265 ? 9.213 12.715 -33.304 1.00 37.12 265 LEU A N 1
ATOM 2031 C CA . LEU A 1 265 ? 10.570 13.211 -33.545 1.00 37.12 265 LEU A CA 1
ATOM 2032 C C . LEU A 1 265 ? 11.575 12.847 -32.432 1.00 37.12 265 LEU A C 1
ATOM 2034 O O . LEU A 1 265 ? 12.756 13.162 -32.562 1.00 37.12 265 LEU A O 1
ATOM 2038 N N . LEU A 1 266 ? 11.130 12.193 -31.353 1.00 42.84 266 LEU A N 1
ATOM 2039 C CA . LEU A 1 266 ? 11.963 11.772 -30.222 1.00 42.84 266 LEU A CA 1
ATOM 2040 C C . LEU A 1 266 ? 11.784 10.277 -29.935 1.00 42.84 266 LEU A C 1
ATOM 2042 O O . LEU A 1 266 ? 10.960 9.861 -29.119 1.00 42.84 266 LEU A O 1
ATOM 2046 N N . ILE A 1 267 ? 12.602 9.468 -30.602 1.00 39.22 267 ILE A N 1
ATOM 2047 C CA . ILE A 1 267 ? 12.882 8.092 -30.192 1.00 39.22 267 ILE A CA 1
ATOM 2048 C C . ILE A 1 267 ? 14.270 8.119 -29.549 1.00 39.22 267 ILE A C 1
ATOM 2050 O O . ILE A 1 267 ? 15.272 8.241 -30.252 1.00 39.22 267 ILE A O 1
ATOM 2054 N N . GLU A 1 268 ? 14.337 8.045 -28.220 1.00 44.44 268 GLU A N 1
ATOM 2055 C CA . GLU A 1 268 ? 15.602 7.894 -27.495 1.00 44.44 268 GLU A CA 1
ATOM 2056 C C . GLU A 1 268 ? 15.709 6.457 -26.978 1.00 44.44 268 GLU A C 1
ATOM 2058 O O . GLU A 1 268 ? 14.837 5.973 -26.259 1.00 44.44 268 GLU A O 1
ATOM 2063 N N . LYS A 1 269 ? 16.796 5.761 -27.328 1.00 40.44 269 LYS A N 1
ATOM 2064 C CA . LYS A 1 269 ? 17.152 4.505 -26.662 1.00 40.44 269 LYS A CA 1
ATOM 2065 C C . LYS A 1 269 ? 17.687 4.850 -25.273 1.00 40.44 269 LYS A C 1
ATOM 2067 O O . LYS A 1 269 ? 18.757 5.443 -25.163 1.00 40.44 269 LYS A O 1
ATOM 2072 N N . ILE A 1 270 ? 16.931 4.503 -24.236 1.00 41.19 270 ILE A N 1
ATOM 2073 C CA . ILE A 1 270 ? 17.370 4.588 -22.841 1.00 41.19 270 ILE A CA 1
ATOM 2074 C C . ILE A 1 270 ? 17.948 3.222 -22.476 1.00 41.19 270 ILE A C 1
ATOM 2076 O O . ILE A 1 270 ? 17.262 2.208 -22.617 1.00 41.19 270 ILE A O 1
ATOM 2080 N N . ASN A 1 271 ? 19.209 3.198 -22.052 1.00 36.78 271 ASN A N 1
ATOM 2081 C CA . ASN A 1 271 ? 19.864 1.991 -21.558 1.00 36.78 271 ASN A CA 1
ATOM 2082 C C . ASN A 1 271 ? 19.264 1.572 -20.200 1.00 36.78 271 ASN A C 1
ATOM 2084 O O . ASN A 1 271 ? 18.668 2.390 -19.499 1.00 36.78 271 ASN A O 1
ATOM 2088 N N . ALA A 1 272 ? 19.452 0.310 -19.804 1.00 32.28 272 ALA A N 1
ATOM 2089 C CA . ALA A 1 272 ? 18.937 -0.235 -18.540 1.00 32.28 272 ALA A CA 1
ATOM 2090 C C . ALA A 1 272 ? 19.443 0.507 -17.277 1.00 32.28 272 ALA A C 1
ATOM 2092 O O . ALA A 1 272 ? 18.829 0.436 -16.218 1.00 32.28 272 ALA A O 1
ATOM 2093 N N . ASP A 1 273 ? 20.534 1.270 -17.384 1.00 35.47 273 ASP A N 1
ATOM 2094 C CA . ASP A 1 273 ? 21.070 2.123 -16.316 1.00 35.47 273 ASP A CA 1
ATOM 2095 C C . ASP A 1 273 ? 20.354 3.486 -16.192 1.00 35.47 273 ASP A C 1
ATOM 2097 O O . ASP A 1 273 ? 20.711 4.301 -15.344 1.00 35.47 273 ASP A O 1
ATOM 2101 N N . GLY A 1 274 ? 19.343 3.756 -17.025 1.00 36.34 274 GLY A N 1
ATOM 2102 C CA . GLY A 1 274 ? 18.557 4.991 -16.985 1.00 36.34 274 GLY A CA 1
ATOM 2103 C C . GLY A 1 274 ? 19.304 6.237 -17.473 1.00 36.34 274 GLY A C 1
ATOM 2104 O O . GLY A 1 274 ? 18.740 7.333 -17.434 1.00 36.34 274 GLY A O 1
ATOM 2105 N N . ASN A 1 275 ? 20.537 6.102 -17.973 1.00 39.38 275 ASN A N 1
ATOM 2106 C CA . ASN A 1 275 ? 21.315 7.235 -18.458 1.00 39.38 275 ASN A CA 1
ATOM 2107 C C . ASN A 1 275 ? 20.807 7.705 -19.827 1.00 39.38 275 ASN A C 1
ATOM 2109 O O . ASN A 1 275 ? 21.204 7.213 -20.882 1.00 39.38 275 ASN A O 1
ATOM 2113 N N . THR A 1 276 ? 19.968 8.739 -19.823 1.00 42.66 276 THR A N 1
ATOM 2114 C CA . THR A 1 276 ? 19.803 9.616 -20.987 1.00 42.66 276 THR A CA 1
ATOM 2115 C C . THR A 1 276 ? 21.018 10.529 -21.065 1.00 42.66 276 THR A C 1
ATOM 2117 O O . THR A 1 276 ? 21.316 11.234 -20.096 1.00 42.66 276 THR A O 1
ATOM 2120 N N . SER A 1 277 ? 21.721 10.582 -22.199 1.00 40.62 277 SER A N 1
ATOM 2121 C CA . SER A 1 277 ? 22.744 11.616 -22.378 1.00 40.62 277 SER A CA 1
ATOM 2122 C C . SER A 1 277 ? 22.070 12.986 -22.191 1.00 40.62 277 SER A C 1
ATOM 2124 O O . SER A 1 277 ? 21.179 13.344 -22.961 1.00 40.62 277 SER A O 1
ATOM 2126 N N . LYS A 1 278 ? 22.452 13.748 -21.153 1.00 40.81 278 LYS A N 1
ATOM 2127 C CA . LYS A 1 278 ? 21.874 15.076 -20.838 1.00 40.81 278 LYS A CA 1
ATOM 2128 C C . LYS A 1 278 ? 21.869 16.028 -22.045 1.00 40.81 278 LYS A C 1
ATOM 2130 O O . LYS A 1 278 ? 21.034 16.917 -22.139 1.00 40.81 278 LYS A O 1
ATOM 2135 N N . ASN A 1 279 ? 22.762 15.797 -23.006 1.00 42.31 279 ASN A N 1
ATOM 2136 C CA . ASN A 1 279 ? 22.869 16.571 -24.238 1.00 42.31 279 ASN A CA 1
ATOM 2137 C C . ASN A 1 279 ? 21.766 16.284 -25.278 1.00 42.31 279 ASN A C 1
ATOM 2139 O O . ASN A 1 279 ? 21.618 17.085 -26.200 1.00 42.31 279 ASN A O 1
ATOM 2143 N N . GLY A 1 280 ? 21.029 15.173 -25.170 1.00 43.69 280 GLY A N 1
ATOM 2144 C CA . GLY A 1 280 ? 19.956 14.796 -26.101 1.00 43.69 280 GLY A CA 1
ATOM 2145 C C . GLY A 1 280 ? 18.643 15.513 -25.796 1.00 43.69 280 GLY A C 1
ATOM 2146 O O . GLY A 1 280 ? 18.110 16.222 -26.649 1.00 43.69 280 GLY A O 1
ATOM 2147 N N . VAL A 1 281 ? 18.186 15.422 -24.546 1.00 43.44 281 VAL A N 1
ATOM 2148 C CA . VAL A 1 281 ? 16.881 15.944 -24.115 1.00 43.44 281 VAL A CA 1
ATOM 2149 C C . VAL A 1 281 ? 16.800 17.469 -24.257 1.00 43.44 281 VAL A C 1
ATOM 2151 O O . VAL A 1 281 ? 15.878 17.965 -24.901 1.00 43.44 281 VAL A O 1
ATOM 2154 N N . ASP A 1 282 ? 17.797 18.218 -23.770 1.00 44.06 282 ASP A N 1
ATOM 2155 C CA . ASP A 1 282 ? 17.788 19.693 -23.817 1.00 44.06 282 ASP A CA 1
ATOM 2156 C C . ASP A 1 282 ? 17.917 20.258 -25.240 1.00 44.06 282 ASP A C 1
ATOM 2158 O O . ASP A 1 282 ? 17.250 21.234 -25.600 1.00 44.06 282 ASP A O 1
ATOM 2162 N N . LYS A 1 283 ? 18.755 19.645 -26.090 1.00 45.94 283 LYS A N 1
ATOM 2163 C CA . LYS A 1 283 ? 18.889 20.067 -27.496 1.00 45.94 283 LYS A CA 1
ATOM 2164 C C . LYS A 1 283 ? 17.609 19.799 -28.277 1.00 45.94 283 LYS A C 1
ATOM 2166 O O . LYS A 1 283 ? 17.221 20.614 -29.115 1.00 45.94 283 LYS A O 1
ATOM 2171 N N . ASN A 1 284 ? 16.950 18.681 -27.996 1.00 48.78 284 ASN A N 1
ATOM 2172 C CA . ASN A 1 284 ? 15.734 18.291 -28.690 1.00 48.78 284 ASN A CA 1
ATOM 2173 C C . ASN A 1 284 ? 14.511 19.078 -28.195 1.00 48.78 284 ASN A C 1
ATOM 2175 O O . ASN A 1 284 ? 13.676 19.442 -29.021 1.00 48.78 284 ASN A O 1
ATOM 2179 N N . LEU A 1 285 ? 14.444 19.449 -26.909 1.00 49.72 285 LEU A N 1
ATOM 2180 C CA . LEU A 1 285 ? 13.421 20.360 -26.375 1.00 49.72 285 LEU A CA 1
ATOM 2181 C C . LEU A 1 285 ? 13.476 21.739 -27.043 1.00 49.72 285 LEU A C 1
ATOM 2183 O O . LEU A 1 285 ? 12.454 22.206 -27.544 1.00 49.72 285 LEU A O 1
ATOM 2187 N N . LYS A 1 286 ? 14.670 22.339 -27.164 1.00 51.75 286 LYS A N 1
ATOM 2188 C CA . LYS A 1 286 ? 14.844 23.605 -27.903 1.00 51.75 286 LYS A CA 1
ATOM 2189 C C . LYS A 1 286 ? 14.395 23.487 -29.358 1.00 51.75 286 LYS A C 1
ATOM 2191 O O . LYS A 1 286 ? 13.763 24.391 -29.892 1.00 51.75 286 LYS A O 1
ATOM 2196 N N . ARG A 1 287 ? 14.672 22.348 -29.999 1.00 50.62 287 ARG A N 1
ATOM 2197 C CA . ARG A 1 287 ? 14.272 22.085 -31.388 1.00 50.62 287 ARG A CA 1
ATOM 2198 C C . ARG A 1 287 ? 12.752 21.933 -31.545 1.00 50.62 287 ARG A C 1
ATOM 2200 O O . ARG A 1 287 ? 12.212 22.337 -32.572 1.00 50.62 287 ARG A O 1
ATOM 2207 N N . ILE A 1 288 ? 12.062 21.399 -30.533 1.00 46.56 288 ILE A N 1
ATOM 2208 C CA . ILE A 1 288 ? 10.593 21.316 -30.485 1.00 46.56 288 ILE A CA 1
ATOM 2209 C C . ILE A 1 288 ? 9.963 22.696 -30.292 1.00 46.56 288 ILE A C 1
ATOM 2211 O O . ILE A 1 288 ? 8.981 23.007 -30.968 1.00 46.56 288 ILE A O 1
ATOM 2215 N N . GLU A 1 289 ? 10.505 23.510 -29.385 1.00 51.50 289 GLU A N 1
ATOM 2216 C CA . GLU A 1 289 ? 10.032 24.880 -29.155 1.00 51.50 289 GLU A CA 1
ATOM 2217 C C . GLU A 1 289 ? 10.208 25.738 -30.414 1.00 51.50 289 GLU A C 1
ATOM 2219 O O . GLU A 1 289 ? 9.282 26.435 -30.829 1.00 51.50 289 GLU A O 1
ATOM 2224 N N . GLU A 1 290 ? 11.353 25.611 -31.088 1.00 52.31 290 GLU A N 1
ATOM 2225 C CA . GLU A 1 290 ? 11.641 26.275 -32.361 1.00 52.31 290 GLU A CA 1
ATOM 2226 C C . GLU A 1 290 ? 10.685 25.824 -33.480 1.00 52.31 290 GLU A C 1
ATOM 2228 O O . GLU A 1 290 ? 10.174 26.652 -34.234 1.00 52.31 290 GLU A O 1
ATOM 2233 N N . HIS A 1 291 ? 10.394 24.523 -33.582 1.00 46.06 291 HIS A N 1
ATOM 2234 C CA . HIS A 1 291 ? 9.454 24.002 -34.577 1.00 46.06 291 HIS A CA 1
ATOM 2235 C C . HIS A 1 291 ? 8.025 24.499 -34.322 1.00 46.06 291 HIS A C 1
ATOM 2237 O O . HIS A 1 291 ? 7.384 24.993 -35.245 1.00 46.06 291 HIS A O 1
ATOM 2243 N N . HIS A 1 292 ? 7.542 24.448 -33.075 1.00 43.34 292 HIS A N 1
ATOM 2244 C CA . HIS A 1 292 ? 6.228 24.992 -32.706 1.00 43.34 292 HIS A CA 1
ATOM 2245 C C . HIS A 1 292 ? 6.113 26.495 -32.964 1.00 43.34 292 HIS A C 1
ATOM 2247 O O . HIS A 1 292 ? 5.024 26.973 -33.278 1.00 43.34 292 HIS A O 1
ATOM 2253 N N . ARG A 1 293 ? 7.221 27.234 -32.846 1.00 50.78 293 ARG A N 1
ATOM 2254 C CA . ARG A 1 293 ? 7.283 28.661 -33.170 1.00 50.78 293 ARG A CA 1
ATOM 2255 C C . ARG A 1 293 ? 7.234 28.931 -34.677 1.00 50.78 293 ARG A C 1
ATOM 2257 O O . ARG A 1 293 ? 6.783 29.998 -35.064 1.00 50.78 293 ARG A O 1
ATOM 2264 N N . ARG A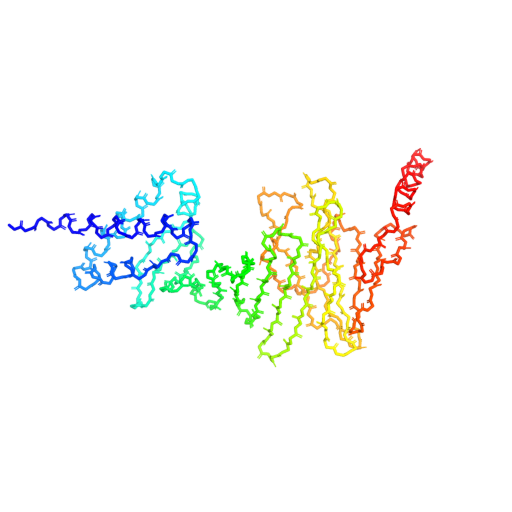 1 294 ? 7.695 27.998 -35.517 1.00 45.88 294 ARG A N 1
ATOM 2265 C CA . ARG A 1 294 ? 7.676 28.121 -36.988 1.00 45.88 294 ARG A CA 1
ATOM 2266 C C . ARG A 1 294 ? 6.368 27.667 -37.630 1.00 45.88 294 ARG A C 1
ATOM 2268 O O . ARG A 1 294 ? 6.045 28.133 -38.712 1.00 45.88 294 ARG A O 1
ATOM 2275 N N . THR A 1 295 ? 5.655 26.732 -37.006 1.00 39.28 295 THR A N 1
ATOM 2276 C CA . THR A 1 295 ? 4.390 26.184 -37.527 1.00 39.28 295 THR A CA 1
ATOM 2277 C C . THR A 1 295 ? 3.141 26.857 -36.948 1.00 39.28 295 THR A C 1
ATOM 2279 O O . THR A 1 295 ? 2.044 26.329 -37.115 1.00 39.28 295 THR A O 1
ATOM 2282 N N . ARG A 1 296 ? 3.301 27.979 -36.238 1.00 36.72 296 ARG A N 1
ATOM 2283 C CA . ARG A 1 296 ? 2.219 28.889 -35.848 1.00 36.72 296 ARG A CA 1
ATOM 2284 C C . ARG A 1 296 ? 2.318 30.174 -36.649 1.00 36.72 296 ARG A C 1
ATOM 2286 O O . ARG A 1 296 ? 3.461 30.652 -36.807 1.00 36.72 296 ARG A O 1
#

Foldseek 3Di:
DPPLVVLLLVLLCQLLVQLVVCLVPVQRFNVSNLVSLVVQVVDDPVSNVSSQVSNLVCQCVDPDVSSVVVSVQKGFDDDPDSFFTWIAGVVGWIWGQGRQRKIATPPQRKIKGRWDADPQRWTWIWIAGSQGKIWIKTAHNVRQKIKIWIAHPVGAIKIFIWGQDPLRETDTLFIAHPALKKKKFWWFFQPPDPGHIDRQKIFIAHNVRDTPFIWGFDADPVDPRHGDPVDIDTDDDDDPDDPRTFWMWMATNVRQTWIDGPPNVDGDRQHSRRDDPPVPPVVVVVVVVVVVVVVD